Protein AF-A0A2A7HSC8-F1 (afdb_monomer)

Mean predicted aligned error: 12.75 Å

Organism: Bacillus cereus (NCBI:txid1396)

Foldseek 3Di:
DDDDDPVVVVVVVVVVVVVVVVVVVVVPDDDDDDDDDDDDDDDDPDDDPDPPPDPFPVVWFQFDPKAKDWPALAFDQDPVQKTKTKIKIKGWGDLQDFLQFWKKKKKWDFPLQQVFWPFKKKKKKWAWAQFDCVLQVVSVCLLVLLLVLLVVLLVVLVVVLPPPQCNVLSVVLNVLSVQLNVLSVQLNVLSRPLGMQIDMGTWDQDPRSTITMDTCSVVSLVSQLVSNLVSLVSNLVSLVVSLVSCVVCCVVCVVPCVVPVVCSSPVRSVVSSVQSVCSNVCHDDSNVSSSRGSTTTMIMMMIIIMGHDSVDQKDKMFMGMTGDDDDDPVNRVVPGHIDMHGHDDPPPPPPDPPPDD

Sequence (357 aa):
MKKKVNYKKKLNTNNSRKLVLTAKLLTATCVMIAPFAPNVSNHIPFAQSGVAYADGLTDITILQNAKLTTSNDHPVQKPDGSYDFDLTLSGRALAEVGALDDKKIVFTIPEELRGKITNPTVDISVELLPLQLADVPLLNTTLTGLQNTLSQLNGILKPIGNIPLVGGLVKGLLTAITNLTTNVNQTIEGLKHLGNYTDSLPGVISNDGSTITVDFDEGLGNYLKKTYAEILSPLVNGLDQFVKDLVNGLPLLGKILGPVLNPILDTALKPVLGLLQGVINGTGDLTNALLNARILGENKYTLHATTSDPNVPFSDFHAAAIKGNLINLDLITKGASKQTIHWKDDSDSDSDSDSDS

Structure (mmCIF, N/CA/C/O backbone):
data_AF-A0A2A7HSC8-F1
#
_entry.id   AF-A0A2A7HSC8-F1
#
loop_
_atom_site.group_PDB
_atom_site.id
_atom_site.type_symbol
_atom_site.label_atom_id
_atom_site.label_alt_id
_atom_site.label_comp_id
_atom_site.label_asym_id
_atom_site.label_entity_id
_atom_site.label_seq_id
_atom_site.pdbx_PDB_ins_code
_atom_site.Cartn_x
_atom_site.Cartn_y
_atom_site.Cartn_z
_atom_site.occupancy
_atom_site.B_iso_or_equiv
_atom_site.auth_seq_id
_atom_site.auth_comp_id
_atom_site.auth_asym_id
_atom_site.auth_atom_id
_atom_site.pdbx_PDB_model_num
ATOM 1 N N . MET A 1 1 ? -19.045 -78.322 -11.634 1.00 40.69 1 MET A N 1
ATOM 2 C CA . MET A 1 1 ? -18.907 -76.919 -12.098 1.00 40.69 1 MET A CA 1
ATOM 3 C C . MET A 1 1 ? -18.487 -76.027 -10.931 1.00 40.69 1 MET A C 1
ATOM 5 O O . MET A 1 1 ? -19.191 -75.980 -9.932 1.00 40.69 1 MET A O 1
ATOM 9 N N . LYS A 1 2 ? -17.312 -75.384 -11.010 1.00 41.28 2 LYS A N 1
ATOM 10 C CA . LYS A 1 2 ? -16.729 -74.562 -9.930 1.00 41.28 2 LYS A CA 1
ATOM 11 C C . LYS A 1 2 ? -17.348 -73.152 -9.922 1.00 41.28 2 LYS A C 1
ATOM 13 O O . LYS A 1 2 ? -17.302 -72.459 -10.936 1.00 41.28 2 LYS A O 1
ATOM 18 N N . LYS A 1 3 ? -17.909 -72.731 -8.777 1.00 43.31 3 LYS A N 1
ATOM 19 C CA . LYS A 1 3 ? -18.427 -71.369 -8.527 1.00 43.31 3 LYS A CA 1
ATOM 20 C C . LYS A 1 3 ? -17.291 -70.346 -8.673 1.00 43.31 3 LYS A C 1
ATOM 22 O O . LYS A 1 3 ? -16.325 -70.387 -7.915 1.00 43.31 3 LYS A O 1
ATOM 27 N N . LYS A 1 4 ? -17.414 -69.423 -9.634 1.00 44.03 4 LYS A N 1
ATOM 28 C CA . LYS A 1 4 ? -16.494 -68.287 -9.804 1.00 44.03 4 LYS A CA 1
ATOM 29 C C . LYS A 1 4 ? -16.646 -67.331 -8.618 1.00 44.03 4 LYS A C 1
ATOM 31 O O . LYS A 1 4 ? -17.673 -66.675 -8.464 1.00 44.03 4 LYS A O 1
ATOM 36 N N . VAL A 1 5 ? -15.620 -67.270 -7.773 1.00 56.72 5 VAL A N 1
ATOM 37 C CA . VAL A 1 5 ? -15.512 -66.288 -6.689 1.00 56.72 5 VAL A CA 1
ATOM 38 C C . VAL A 1 5 ? -15.365 -64.904 -7.319 1.00 56.72 5 VAL A C 1
ATOM 40 O O . VAL A 1 5 ? -14.450 -64.661 -8.100 1.00 56.72 5 VAL A O 1
ATOM 43 N N . ASN A 1 6 ? -16.284 -63.993 -7.003 1.00 54.22 6 ASN A N 1
ATOM 44 C CA . ASN A 1 6 ? -16.239 -62.624 -7.504 1.00 54.22 6 ASN A CA 1
ATOM 45 C C . ASN A 1 6 ? -15.254 -61.804 -6.651 1.00 54.22 6 ASN A C 1
ATOM 47 O O . ASN A 1 6 ? -15.611 -61.249 -5.609 1.00 54.22 6 ASN A O 1
ATOM 51 N N . TYR A 1 7 ? -13.989 -61.780 -7.079 1.00 52.03 7 TYR A N 1
ATOM 52 C CA . TYR A 1 7 ? -12.871 -61.154 -6.365 1.00 52.03 7 TYR A CA 1
ATOM 53 C C . TYR A 1 7 ? -13.097 -59.665 -6.062 1.00 52.03 7 TYR A C 1
ATOM 55 O O . TYR A 1 7 ? -12.678 -59.199 -5.005 1.00 52.03 7 TYR A O 1
ATOM 63 N N . LYS A 1 8 ? -13.847 -58.939 -6.904 1.00 50.72 8 LYS A N 1
ATOM 64 C CA . LYS A 1 8 ? -14.172 -57.519 -6.678 1.00 50.72 8 LYS A CA 1
ATOM 65 C C . LYS A 1 8 ? -15.043 -57.302 -5.439 1.00 50.72 8 LYS A C 1
ATOM 67 O O . LYS A 1 8 ? -14.803 -56.371 -4.675 1.00 50.72 8 LYS A O 1
ATOM 72 N N . LYS A 1 9 ? -16.009 -58.194 -5.185 1.00 53.88 9 LYS A N 1
ATOM 73 C CA . LYS A 1 9 ? -16.891 -58.085 -4.011 1.00 53.88 9 LYS A CA 1
ATOM 74 C C . LYS A 1 9 ? -16.124 -58.372 -2.715 1.00 53.88 9 LYS A C 1
ATOM 76 O O . LYS A 1 9 ? -16.335 -57.690 -1.723 1.00 53.88 9 LYS A O 1
ATOM 81 N N . LYS A 1 10 ? -15.174 -59.316 -2.750 1.00 51.94 10 LYS A N 1
ATOM 82 C CA . LYS A 1 10 ? -14.330 -59.682 -1.598 1.00 51.94 10 LYS A CA 1
ATOM 83 C C . LYS A 1 10 ? -13.293 -58.602 -1.252 1.00 51.94 10 LYS A C 1
ATOM 85 O O . LYS A 1 10 ? -12.975 -58.429 -0.080 1.00 51.94 10 LYS A O 1
ATOM 90 N N . LEU A 1 11 ? -12.807 -57.857 -2.248 1.00 51.31 11 LEU A N 1
ATOM 91 C CA . LEU A 1 11 ? -11.845 -56.765 -2.059 1.00 51.31 11 LEU A CA 1
ATOM 92 C C . LEU A 1 11 ? -12.503 -55.527 -1.431 1.00 51.31 11 LEU A C 1
ATOM 94 O O . LEU A 1 11 ? -11.947 -54.942 -0.504 1.00 51.31 11 LEU A O 1
ATOM 98 N N . ASN A 1 12 ? -13.731 -55.200 -1.851 1.00 53.81 12 ASN A N 1
ATOM 99 C CA . ASN A 1 12 ? -14.453 -54.049 -1.308 1.00 53.81 12 ASN A CA 1
ATOM 100 C C . ASN A 1 12 ? -14.831 -54.255 0.168 1.00 53.81 12 ASN A C 1
ATOM 102 O O . ASN A 1 12 ? -14.616 -53.372 0.989 1.00 53.81 12 ASN A O 1
ATOM 106 N N . THR A 1 13 ? -15.281 -55.457 0.549 1.00 53.03 13 THR A N 1
ATOM 107 C CA . THR A 1 13 ? -15.617 -55.762 1.953 1.00 53.03 13 THR A CA 1
ATOM 108 C C . THR A 1 13 ? -14.392 -55.762 2.877 1.00 53.03 13 THR A C 1
ATOM 110 O O . THR A 1 13 ? -14.521 -55.455 4.061 1.00 53.03 13 THR A O 1
ATOM 113 N N . ASN A 1 14 ? -13.197 -56.076 2.361 1.00 49.44 14 ASN A N 1
ATOM 114 C CA . ASN A 1 14 ? -11.965 -56.046 3.154 1.00 49.44 14 ASN A CA 1
ATOM 115 C C . ASN A 1 14 ? -11.451 -54.610 3.360 1.00 49.44 14 ASN A C 1
ATOM 117 O O . ASN A 1 14 ? -10.979 -54.282 4.448 1.00 49.44 14 ASN A O 1
ATOM 121 N N . ASN A 1 15 ? -11.614 -53.735 2.362 1.00 46.62 15 ASN A N 1
ATOM 122 C CA . ASN A 1 15 ? -11.268 -52.317 2.481 1.00 46.62 15 ASN A CA 1
ATOM 123 C C . ASN A 1 15 ? -12.220 -51.572 3.428 1.00 46.62 15 ASN A C 1
ATOM 125 O O . ASN A 1 15 ? -11.753 -50.806 4.266 1.00 46.62 15 ASN A O 1
ATOM 129 N N . SER A 1 16 ? -13.525 -51.869 3.398 1.00 50.47 16 SER A N 1
ATOM 130 C CA . SER A 1 16 ? -14.484 -51.285 4.349 1.00 50.47 16 SER A CA 1
ATOM 131 C C . SER A 1 16 ? -14.208 -51.710 5.797 1.00 50.47 16 SER A C 1
ATOM 133 O O . SER A 1 16 ? -14.339 -50.903 6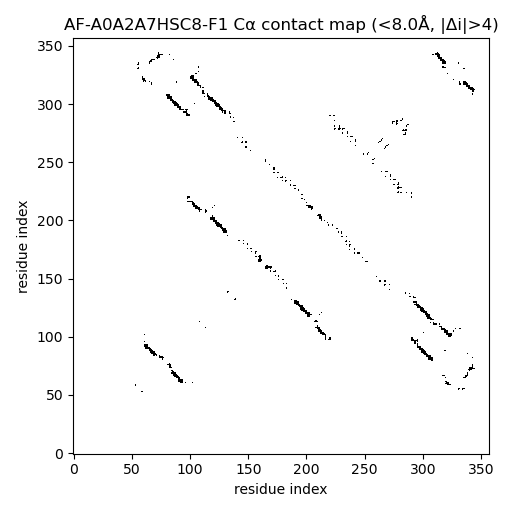.711 1.00 50.47 16 SER A O 1
ATOM 135 N N . ARG A 1 17 ? -13.777 -52.962 6.028 1.00 46.88 17 ARG A N 1
ATOM 136 C CA . ARG A 1 17 ? -13.403 -53.438 7.373 1.00 46.88 17 ARG A CA 1
ATOM 137 C C . ARG A 1 17 ? -12.110 -52.804 7.888 1.00 46.88 17 ARG A C 1
ATOM 139 O O . ARG A 1 17 ? -12.043 -52.492 9.072 1.00 46.88 17 ARG A O 1
ATOM 146 N N . LYS A 1 18 ? -11.117 -52.570 7.020 1.00 42.69 18 LYS A N 1
ATOM 147 C CA . LYS A 1 18 ? -9.901 -51.824 7.386 1.00 42.69 18 LYS A CA 1
ATOM 148 C C . LYS A 1 18 ? -10.220 -50.374 7.750 1.00 42.69 18 LYS A C 1
ATOM 150 O O . LYS A 1 18 ? -9.745 -49.912 8.773 1.00 42.69 18 LYS A O 1
ATOM 155 N N . LEU A 1 19 ? -11.094 -49.713 6.991 1.00 41.53 19 LEU A N 1
ATOM 156 C CA . LEU A 1 19 ? -11.470 -48.314 7.220 1.00 41.53 19 LEU A CA 1
ATOM 157 C C . LEU A 1 19 ? -12.216 -48.114 8.554 1.00 41.53 19 LEU A C 1
ATOM 159 O O . LEU A 1 19 ? -11.952 -47.155 9.272 1.00 41.53 19 LEU A O 1
ATOM 163 N N . VAL A 1 20 ? -13.062 -49.072 8.952 1.00 43.12 20 VAL A N 1
ATOM 164 C CA . VAL A 1 20 ? -13.723 -49.061 10.273 1.00 43.12 20 VAL A CA 1
ATOM 165 C C . VAL A 1 20 ? -12.747 -49.375 11.418 1.00 43.12 20 VAL A C 1
ATOM 167 O O . VAL A 1 20 ? -12.900 -48.835 12.512 1.00 43.12 20 VAL A O 1
ATOM 170 N N . LEU A 1 21 ? -11.725 -50.208 11.191 1.00 36.09 21 LEU A N 1
ATOM 171 C CA . LEU A 1 21 ? -10.670 -50.472 12.181 1.00 36.09 21 LEU A CA 1
ATOM 172 C C . LEU A 1 21 ? -9.730 -49.269 12.364 1.00 36.09 21 LEU A C 1
ATOM 174 O O . LEU A 1 21 ? -9.344 -48.988 13.494 1.00 36.09 21 LEU A O 1
ATOM 178 N N . THR A 1 22 ? 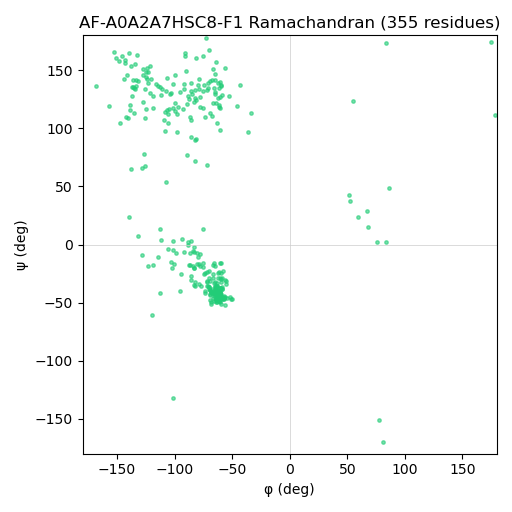-9.424 -48.517 11.301 1.00 35.69 22 THR A N 1
ATOM 179 C CA . THR A 1 22 ? -8.631 -47.277 11.386 1.00 35.69 22 THR A CA 1
ATOM 180 C C . THR A 1 22 ? -9.412 -46.148 12.066 1.00 35.69 22 THR A C 1
ATOM 182 O O . THR A 1 22 ? -8.853 -45.441 12.896 1.00 35.69 22 THR A O 1
ATOM 185 N N . ALA A 1 23 ? -10.721 -46.033 11.807 1.00 34.56 23 ALA A N 1
ATOM 186 C CA . ALA A 1 23 ? -11.578 -45.054 12.480 1.00 34.56 23 ALA A CA 1
ATOM 187 C C . ALA A 1 23 ? -11.724 -45.322 13.991 1.00 34.56 23 ALA A C 1
ATOM 189 O O . ALA A 1 23 ? -11.792 -44.382 14.774 1.00 34.56 23 ALA A O 1
ATOM 190 N N . LYS A 1 24 ? -11.716 -46.592 14.424 1.00 31.98 24 LYS A N 1
ATOM 191 C CA . LYS A 1 24 ? -11.772 -46.944 15.854 1.00 31.98 24 LYS A CA 1
ATOM 192 C C . LYS A 1 24 ? -10.438 -46.776 16.594 1.00 31.98 24 LYS A C 1
ATOM 194 O O . LYS A 1 24 ? -10.456 -46.680 17.818 1.00 31.98 24 LYS A O 1
ATOM 199 N N . LEU A 1 25 ? -9.308 -46.710 15.883 1.00 31.08 25 LEU A N 1
ATOM 200 C CA . LEU A 1 25 ? -7.981 -46.501 16.480 1.00 31.08 25 LEU A CA 1
ATOM 201 C C . LEU A 1 25 ? -7.661 -45.012 16.732 1.00 31.08 25 LEU A C 1
ATOM 203 O O . LEU A 1 25 ? -6.795 -44.712 17.543 1.00 31.08 25 LEU A O 1
ATOM 207 N N . LEU A 1 26 ? -8.375 -44.079 16.090 1.00 33.75 26 LEU A N 1
ATOM 208 C CA . LEU A 1 26 ? -8.171 -42.629 16.258 1.00 33.75 26 LEU A CA 1
ATOM 209 C C . LEU A 1 26 ? -8.834 -42.038 17.516 1.00 33.75 26 LEU A C 1
ATOM 211 O O . LEU A 1 26 ? -8.578 -40.892 17.860 1.00 33.75 26 LEU A O 1
ATOM 215 N N . THR A 1 27 ? -9.639 -42.817 18.241 1.00 37.50 27 THR A N 1
ATOM 216 C CA . THR A 1 27 ? -10.323 -42.377 19.473 1.00 37.50 27 THR A CA 1
ATOM 217 C C . THR A 1 27 ? -9.571 -42.683 20.777 1.00 37.50 27 THR A C 1
ATOM 219 O O . THR A 1 27 ? -10.130 -42.450 21.843 1.00 37.50 27 THR A O 1
ATOM 222 N N . ALA A 1 28 ? -8.341 -43.218 20.747 1.00 34.53 28 ALA A N 1
ATOM 223 C CA . ALA A 1 28 ? -7.707 -43.755 21.964 1.00 34.53 28 ALA A CA 1
ATOM 224 C C . ALA A 1 28 ? -6.204 -43.467 22.161 1.00 34.53 28 ALA A C 1
ATOM 226 O O . ALA A 1 28 ? -5.556 -44.175 22.928 1.00 34.53 28 ALA A O 1
ATOM 227 N N . THR A 1 29 ? -5.639 -42.421 21.555 1.00 30.59 29 THR A N 1
ATOM 228 C CA . THR A 1 29 ? -4.244 -42.024 21.838 1.00 30.59 29 THR A CA 1
ATOM 229 C C . THR A 1 29 ? -4.098 -40.509 21.972 1.00 30.59 29 THR A C 1
ATOM 231 O O . THR A 1 29 ? -3.406 -39.850 21.206 1.00 30.59 29 THR A O 1
ATOM 234 N N . CYS A 1 30 ? -4.726 -39.948 23.005 1.00 33.16 30 CYS A N 1
ATOM 235 C CA . CYS A 1 30 ? -4.104 -38.839 23.724 1.00 33.16 30 CYS A CA 1
ATOM 236 C C . CYS A 1 30 ? -3.008 -39.454 24.597 1.00 33.16 30 CYS A C 1
ATOM 238 O O . CYS A 1 30 ? -3.357 -40.279 25.429 1.00 33.16 30 CYS A O 1
ATOM 240 N N . VAL A 1 31 ? -1.735 -39.108 24.388 1.00 28.84 31 VAL A N 1
ATOM 241 C CA . VAL A 1 31 ? -0.673 -38.952 25.410 1.00 28.84 31 VAL A CA 1
ATOM 242 C C . VAL A 1 31 ? 0.629 -38.592 24.676 1.00 28.84 31 VAL A C 1
ATOM 244 O O . VAL A 1 31 ? 1.199 -39.418 23.975 1.00 28.84 31 VAL A O 1
ATOM 247 N N . MET A 1 32 ? 1.055 -37.344 24.905 1.00 34.28 32 MET A N 1
ATOM 248 C CA . MET A 1 32 ? 2.418 -36.784 24.916 1.00 34.28 32 MET A CA 1
ATOM 249 C C . MET A 1 32 ? 3.335 -36.964 23.696 1.00 34.28 32 MET A C 1
ATOM 251 O O . MET A 1 32 ? 3.708 -38.078 23.366 1.00 34.28 32 MET A O 1
ATOM 255 N N . ILE A 1 33 ? 3.812 -35.835 23.145 1.00 28.86 33 ILE A N 1
ATOM 256 C CA . ILE A 1 33 ? 5.236 -35.501 22.910 1.00 28.86 33 ILE A CA 1
ATOM 257 C C . ILE A 1 33 ? 5.338 -34.000 22.546 1.00 28.86 33 ILE A C 1
ATOM 259 O O . ILE A 1 33 ? 4.519 -33.468 21.804 1.00 28.86 33 ILE A O 1
ATOM 263 N N . ALA A 1 34 ? 6.333 -33.336 23.136 1.00 26.66 34 ALA A N 1
ATOM 264 C CA . ALA A 1 34 ? 6.712 -31.925 23.001 1.00 26.66 34 ALA A CA 1
ATOM 265 C C . ALA A 1 34 ? 7.387 -31.605 21.627 1.00 26.66 34 ALA A C 1
ATOM 267 O O . ALA A 1 34 ? 7.570 -32.516 20.818 1.00 26.66 34 ALA A O 1
ATOM 268 N N . PRO A 1 35 ? 7.748 -30.337 21.322 1.00 35.41 35 PRO A N 1
ATOM 269 C CA . PRO A 1 35 ? 7.791 -29.809 19.960 1.00 35.41 35 PRO A CA 1
ATOM 270 C C . PRO A 1 35 ? 9.130 -30.040 19.252 1.00 35.41 35 PRO A C 1
ATOM 272 O O . PRO A 1 35 ? 10.163 -29.561 19.703 1.00 35.41 35 PRO A O 1
ATOM 275 N N . PHE A 1 36 ? 9.086 -30.668 18.078 1.00 28.12 36 PHE A N 1
ATOM 276 C CA . PHE A 1 36 ? 10.065 -30.462 17.009 1.00 28.12 36 PHE A CA 1
ATOM 277 C C . PHE A 1 36 ? 9.350 -30.638 15.666 1.00 28.12 36 PHE A C 1
ATOM 279 O O . PHE A 1 36 ? 9.054 -31.761 15.265 1.00 28.12 36 PHE A O 1
ATOM 286 N N . ALA A 1 37 ? 9.064 -29.540 14.968 1.00 27.16 37 ALA A N 1
ATOM 287 C CA . ALA A 1 37 ? 8.593 -29.582 13.588 1.00 27.16 37 ALA A CA 1
ATOM 288 C C . ALA A 1 37 ? 9.704 -29.066 12.660 1.00 27.16 37 ALA A C 1
ATOM 290 O O . ALA A 1 37 ? 9.964 -27.862 12.637 1.00 27.16 37 ALA A O 1
ATOM 291 N N . PRO A 1 38 ? 10.379 -29.938 11.889 1.00 25.53 38 PRO A N 1
ATOM 292 C CA . PRO A 1 38 ? 11.044 -29.519 10.673 1.00 25.53 38 PRO A CA 1
ATOM 293 C C . PRO A 1 38 ? 10.010 -29.386 9.549 1.00 25.53 38 PRO A C 1
ATOM 295 O O . PRO A 1 38 ? 9.125 -30.223 9.366 1.00 25.53 38 PRO A O 1
ATOM 298 N N . ASN A 1 39 ? 10.159 -28.307 8.792 1.00 34.12 39 ASN A N 1
ATOM 299 C CA . ASN A 1 39 ? 9.393 -27.970 7.602 1.00 34.12 39 ASN A CA 1
ATOM 300 C C . ASN A 1 39 ? 9.584 -29.041 6.510 1.00 34.12 39 ASN A C 1
ATOM 302 O O . ASN A 1 39 ? 10.702 -29.234 6.034 1.00 34.12 39 ASN A O 1
ATOM 306 N N . VAL A 1 40 ? 8.506 -29.696 6.071 1.00 29.11 40 VAL A N 1
ATOM 307 C CA . VAL A 1 40 ? 8.468 -30.443 4.803 1.00 29.11 40 VAL A CA 1
ATOM 308 C C . VAL A 1 40 ? 7.126 -30.228 4.113 1.00 29.11 40 VAL A C 1
ATOM 310 O O . VAL A 1 40 ? 6.085 -30.732 4.527 1.00 29.11 40 VAL A O 1
ATOM 313 N N . SER A 1 41 ? 7.197 -29.463 3.026 1.00 36.34 41 SER A N 1
ATOM 314 C CA . SER A 1 41 ? 6.162 -29.309 2.011 1.00 36.34 41 SER A CA 1
ATOM 315 C C . SER A 1 41 ? 5.833 -30.664 1.380 1.00 36.34 41 SER A C 1
ATOM 317 O O . SER A 1 41 ? 6.737 -31.359 0.920 1.00 36.34 41 SER A O 1
ATOM 319 N N . ASN A 1 42 ? 4.550 -31.028 1.333 1.00 28.42 42 ASN A N 1
ATOM 320 C CA . ASN A 1 42 ? 4.021 -31.904 0.292 1.00 28.42 42 ASN A CA 1
ATOM 321 C C . ASN A 1 42 ? 2.508 -31.709 0.138 1.00 28.42 42 ASN A C 1
ATOM 323 O O . ASN A 1 42 ? 1.727 -31.927 1.061 1.00 28.42 42 ASN A O 1
ATOM 327 N N . HIS A 1 43 ? 2.113 -31.293 -1.065 1.00 31.77 43 HIS A N 1
ATOM 328 C CA . HIS A 1 43 ? 0.729 -31.187 -1.508 1.00 31.77 43 HIS A CA 1
ATOM 329 C C . HIS A 1 43 ? 0.042 -32.561 -1.491 1.00 31.77 43 HIS A C 1
ATOM 331 O O . HIS A 1 43 ? 0.410 -33.453 -2.255 1.00 31.77 43 HIS A O 1
ATOM 337 N N . ILE A 1 44 ? -1.005 -32.699 -0.676 1.00 29.38 44 ILE A N 1
ATOM 338 C CA . ILE A 1 44 ? -2.014 -33.753 -0.811 1.00 29.38 44 ILE A CA 1
ATOM 339 C C . ILE A 1 44 ? -3.298 -33.072 -1.311 1.00 29.38 44 ILE A C 1
ATOM 341 O O . ILE A 1 44 ? -3.868 -32.256 -0.586 1.00 29.38 44 ILE A O 1
ATOM 345 N N . PRO A 1 45 ? -3.768 -33.356 -2.539 1.00 29.75 45 PRO A N 1
ATOM 346 C CA . PRO A 1 45 ? -5.072 -32.893 -2.991 1.00 29.75 45 PRO A CA 1
ATOM 347 C C . PRO A 1 45 ? -6.140 -33.691 -2.231 1.00 29.75 45 PRO A C 1
ATOM 349 O O . PRO A 1 45 ? -5.982 -34.895 -2.055 1.00 29.75 45 PRO A O 1
ATOM 352 N N . PHE A 1 46 ? -7.211 -33.025 -1.795 1.00 27.84 46 PHE A N 1
ATOM 353 C CA . PHE A 1 46 ? -8.248 -33.504 -0.858 1.00 27.84 46 PHE A CA 1
ATOM 354 C C . PHE A 1 46 ? -7.940 -33.320 0.639 1.00 27.84 46 PHE A C 1
ATOM 356 O O . PHE A 1 46 ? -8.166 -34.218 1.447 1.00 27.84 46 PHE A O 1
ATOM 363 N N . ALA A 1 47 ? -7.524 -32.114 1.029 1.00 27.84 47 ALA A N 1
ATOM 364 C CA . ALA A 1 47 ? -7.868 -31.576 2.341 1.00 27.84 47 ALA A CA 1
ATOM 365 C C . ALA A 1 47 ? -9.088 -30.656 2.170 1.00 27.84 47 ALA A C 1
ATOM 367 O O . ALA A 1 47 ? -9.039 -29.685 1.416 1.00 27.84 47 ALA A O 1
ATOM 368 N N . GLN A 1 48 ? -10.199 -31.001 2.827 1.00 28.09 48 GLN A N 1
ATOM 369 C CA . GLN A 1 48 ? -11.281 -30.064 3.136 1.00 28.09 48 GLN A CA 1
ATOM 370 C C . GLN A 1 48 ? -10.675 -28.753 3.634 1.00 28.09 48 GLN A C 1
ATOM 372 O O . GLN A 1 48 ? -9.738 -28.808 4.427 1.00 28.09 48 GLN A O 1
ATOM 377 N N . SER A 1 49 ? -11.221 -27.623 3.175 1.00 31.84 49 SER A N 1
ATOM 378 C CA . SER A 1 49 ? -10.929 -26.266 3.637 1.00 31.84 49 SER A CA 1
ATOM 379 C C . SER A 1 49 ? -10.678 -26.258 5.143 1.00 31.84 49 SER A C 1
ATOM 381 O O . SER A 1 49 ? -11.610 -26.324 5.946 1.00 31.84 49 SER A O 1
ATOM 383 N N . GLY A 1 50 ? -9.397 -26.294 5.503 1.00 28.48 50 GLY A N 1
ATOM 384 C CA . GLY A 1 50 ? -8.952 -26.391 6.875 1.00 28.48 50 GLY A CA 1
ATOM 385 C C . GLY A 1 50 ? -9.180 -25.043 7.515 1.00 28.48 50 GLY A C 1
ATOM 386 O O . GLY A 1 50 ? -8.499 -24.078 7.181 1.00 28.48 50 GLY A O 1
ATOM 387 N N . VAL A 1 51 ? -10.151 -24.980 8.419 1.00 35.03 51 VAL A N 1
ATOM 388 C CA . VAL A 1 51 ? -10.189 -23.943 9.442 1.00 35.03 51 VAL A CA 1
ATOM 389 C C . VAL A 1 51 ? -8.896 -24.130 10.232 1.00 35.03 51 VAL A C 1
ATOM 391 O O . VAL A 1 51 ? -8.786 -25.055 11.034 1.00 35.03 51 VAL A O 1
ATOM 394 N N . ALA A 1 52 ? -7.872 -23.338 9.918 1.00 38.06 52 ALA A N 1
ATOM 395 C CA . ALA A 1 52 ? -6.725 -23.207 10.794 1.00 38.06 52 ALA A CA 1
ATOM 396 C C . ALA A 1 52 ? -7.273 -22.596 12.086 1.00 38.06 52 ALA A C 1
ATOM 398 O O . ALA A 1 52 ? -7.667 -21.431 12.111 1.00 38.06 52 ALA A O 1
ATOM 399 N N . TYR A 1 53 ? -7.415 -23.417 13.123 1.00 48.09 53 TYR A N 1
ATOM 400 C CA . TYR A 1 53 ? -7.668 -22.902 14.457 1.00 48.09 53 TYR A CA 1
ATOM 401 C C . TYR A 1 53 ? -6.379 -22.205 14.881 1.00 48.09 53 TYR A C 1
ATOM 403 O O . TYR A 1 53 ? -5.335 -22.843 14.980 1.00 48.09 53 TYR A O 1
ATOM 411 N N . ALA A 1 54 ? -6.438 -20.884 15.023 1.00 57.75 54 ALA A N 1
ATOM 412 C CA . ALA A 1 54 ? -5.386 -20.140 15.692 1.00 57.75 54 ALA A CA 1
ATOM 413 C C . ALA A 1 54 ? -5.348 -20.602 17.152 1.00 57.75 54 ALA A C 1
ATOM 415 O O . ALA A 1 54 ? -6.370 -20.519 17.841 1.00 57.75 54 ALA A O 1
ATOM 416 N N . ASP A 1 55 ? -4.201 -21.106 17.600 1.00 58.31 55 ASP A N 1
ATOM 417 C CA . ASP A 1 55 ? -4.019 -21.580 18.974 1.00 58.31 55 ASP A CA 1
ATOM 418 C C . ASP A 1 55 ? -3.691 -20.403 19.915 1.00 58.31 55 ASP A C 1
ATOM 420 O O . ASP A 1 55 ? -3.931 -20.483 21.122 1.00 58.31 55 ASP A O 1
ATOM 424 N N . GLY A 1 56 ? -3.215 -19.275 19.370 1.00 57.38 56 GLY A N 1
ATOM 425 C CA . GLY A 1 56 ? -2.974 -18.034 20.106 1.00 57.38 56 GLY A CA 1
ATOM 426 C C . GLY A 1 56 ? -3.231 -16.760 19.294 1.00 57.38 56 GLY A C 1
ATOM 427 O O . GLY A 1 56 ? -3.246 -16.761 18.066 1.00 57.38 56 GLY A O 1
ATOM 428 N N . LEU A 1 57 ? -3.395 -15.623 19.988 1.00 71.38 57 LEU A N 1
ATOM 429 C CA . LEU A 1 57 ? -3.549 -14.308 19.341 1.00 71.38 57 LEU A CA 1
ATOM 430 C C . LEU A 1 57 ? -2.326 -13.938 18.485 1.00 71.38 57 LEU A C 1
ATOM 432 O O . LEU A 1 57 ? -2.458 -13.239 17.486 1.00 71.38 57 LEU A O 1
ATOM 436 N N . THR A 1 58 ? -1.143 -14.436 18.845 1.00 71.56 58 THR A N 1
ATOM 437 C CA . THR A 1 58 ? 0.097 -14.267 18.075 1.00 71.56 58 THR A CA 1
ATOM 438 C C . THR A 1 58 ? 0.017 -14.844 16.666 1.00 71.56 58 THR A C 1
ATOM 440 O O . THR A 1 58 ? 0.733 -14.370 15.793 1.00 71.56 58 THR A O 1
ATOM 443 N N . ASP A 1 59 ? -0.859 -15.826 16.439 1.00 67.69 59 ASP A N 1
ATOM 444 C CA . ASP A 1 59 ? -1.018 -16.479 15.137 1.00 67.69 59 ASP A CA 1
ATOM 445 C C . ASP A 1 59 ? -1.878 -15.647 14.177 1.00 67.69 59 ASP A C 1
ATOM 447 O O . ASP A 1 59 ? -1.877 -15.889 12.970 1.00 67.69 59 ASP A O 1
ATOM 451 N N . ILE A 1 60 ? -2.629 -14.678 14.712 1.00 75.38 60 ILE A N 1
ATOM 452 C CA . ILE A 1 60 ? -3.565 -13.850 13.944 1.00 75.38 60 ILE A CA 1
ATOM 453 C C . ILE A 1 60 ? -3.286 -12.354 14.050 1.00 75.38 60 ILE A C 1
ATOM 455 O O . ILE A 1 60 ? -3.773 -11.618 13.204 1.00 75.38 60 ILE A O 1
ATOM 459 N N . THR A 1 61 ? -2.531 -11.873 15.040 1.00 83.50 61 THR A N 1
ATOM 460 C CA . THR A 1 61 ? -2.188 -10.448 15.153 1.00 83.50 61 THR A CA 1
ATOM 461 C C . THR A 1 61 ? -1.262 -10.013 14.023 1.00 83.50 61 THR A C 1
ATOM 463 O O . THR A 1 61 ? -0.347 -10.741 13.649 1.00 83.50 61 THR A O 1
ATOM 466 N N . ILE A 1 62 ? -1.463 -8.801 13.508 1.00 85.25 62 ILE A N 1
ATOM 467 C CA . ILE A 1 62 ? -0.571 -8.184 12.515 1.00 85.25 62 ILE A CA 1
ATOM 468 C C . ILE A 1 62 ? 0.379 -7.149 13.122 1.00 85.25 62 ILE A C 1
ATOM 470 O O . ILE A 1 62 ? 1.241 -6.632 12.415 1.00 85.25 62 ILE A O 1
ATOM 474 N N . LEU A 1 63 ? 0.235 -6.845 14.417 1.00 89.88 63 LEU A N 1
ATOM 475 C CA . LEU A 1 63 ? 1.059 -5.864 15.122 1.00 89.88 63 LEU A CA 1
ATOM 476 C C . LEU A 1 63 ? 1.954 -6.527 16.170 1.00 89.88 63 LEU A C 1
ATOM 478 O O . LEU A 1 63 ? 1.505 -7.345 16.975 1.00 89.88 63 LEU A O 1
ATOM 482 N N . GLN A 1 64 ? 3.211 -6.098 16.200 1.00 88.44 64 GLN A N 1
ATOM 483 C CA . GLN A 1 64 ? 4.141 -6.282 17.307 1.00 88.44 64 GLN A CA 1
ATOM 484 C C . GLN A 1 64 ? 4.046 -5.111 18.281 1.00 88.44 64 GLN A C 1
ATOM 486 O O . GLN A 1 64 ? 3.815 -3.969 17.878 1.00 88.44 64 GLN A O 1
ATOM 491 N N . ASN A 1 65 ? 4.299 -5.397 19.563 1.00 88.25 65 ASN A N 1
ATOM 492 C CA . ASN A 1 65 ? 4.302 -4.403 20.643 1.00 88.25 65 ASN A CA 1
ATOM 493 C C . ASN A 1 65 ? 3.015 -3.565 20.676 1.00 88.25 65 ASN A C 1
ATOM 495 O O . ASN A 1 65 ? 3.054 -2.362 20.928 1.00 88.25 65 ASN A O 1
ATOM 499 N N . ALA A 1 66 ? 1.882 -4.211 20.385 1.00 92.31 66 ALA A N 1
ATOM 500 C CA . ALA A 1 66 ? 0.592 -3.552 20.361 1.00 92.31 66 ALA A CA 1
ATOM 501 C C . ALA A 1 66 ? 0.275 -2.944 21.734 1.00 92.31 66 ALA A C 1
ATOM 503 O O . ALA A 1 66 ? 0.451 -3.577 22.780 1.00 92.31 66 ALA A O 1
ATOM 504 N N . LYS A 1 67 ? -0.234 -1.717 21.739 1.00 95.06 67 LYS A N 1
ATOM 505 C CA . LYS A 1 67 ? -0.666 -1.002 22.937 1.00 95.06 67 LYS A CA 1
ATOM 506 C C . LYS A 1 67 ? -2.012 -0.352 22.667 1.00 95.06 67 LYS A C 1
ATOM 508 O O . LYS A 1 67 ? -2.186 0.265 21.621 1.00 95.06 67 LYS A O 1
ATOM 513 N N . LEU A 1 68 ? -2.930 -0.489 23.617 1.00 97.19 68 LEU A N 1
ATOM 514 C CA . LEU A 1 68 ? -4.202 0.219 23.629 1.00 97.19 68 LEU A CA 1
ATOM 515 C C . LEU A 1 68 ? -4.103 1.347 24.658 1.00 97.19 68 LEU A C 1
ATOM 517 O O . LEU A 1 68 ? -3.645 1.111 25.774 1.00 97.19 68 LEU A O 1
ATOM 521 N N . THR A 1 69 ? -4.469 2.561 24.267 1.00 97.12 69 THR A N 1
ATOM 522 C CA . THR A 1 69 ? -4.482 3.751 25.131 1.00 97.12 69 THR A CA 1
ATOM 523 C C . THR A 1 69 ? -5.721 4.587 24.858 1.00 97.12 69 THR A C 1
ATOM 525 O O . THR A 1 69 ? -6.329 4.445 23.806 1.00 97.12 69 THR A O 1
ATOM 528 N N . THR A 1 70 ? -6.052 5.509 25.750 1.00 97.12 70 THR A N 1
ATOM 529 C CA . THR A 1 70 ? -7.058 6.561 25.533 1.00 97.12 70 THR A CA 1
ATOM 530 C C . THR A 1 70 ? -6.413 7.926 25.762 1.00 97.12 70 THR A C 1
ATOM 532 O O . THR A 1 70 ? -5.437 8.024 26.515 1.00 97.12 70 THR A O 1
ATOM 535 N N . SER A 1 71 ? -6.915 8.970 25.101 1.00 94.50 71 SER A N 1
ATOM 536 C CA . SER A 1 71 ? -6.539 10.351 25.412 1.00 94.50 71 SER A CA 1
ATOM 537 C C . SER A 1 71 ? -7.179 10.854 26.710 1.00 94.50 71 SER A C 1
ATOM 539 O O . SER A 1 71 ? -6.610 11.725 27.369 1.00 94.50 71 SER A O 1
ATOM 541 N N . ASN A 1 72 ? -8.320 10.275 27.093 1.00 92.94 72 ASN A N 1
ATOM 542 C CA . ASN A 1 72 ? -9.020 10.560 28.335 1.00 92.94 72 ASN A CA 1
ATOM 543 C C . ASN A 1 72 ? -9.616 9.270 28.921 1.00 92.94 72 ASN A C 1
ATOM 545 O O . ASN A 1 72 ? -10.562 8.698 28.377 1.00 92.94 72 ASN A O 1
ATOM 549 N N . ASP A 1 73 ? -9.054 8.802 30.031 1.00 92.50 73 ASP A N 1
ATOM 550 C CA . ASP A 1 73 ? -9.563 7.650 30.776 1.00 92.50 73 ASP A CA 1
ATOM 551 C C . ASP A 1 73 ? -10.695 8.013 31.745 1.00 92.50 73 ASP A C 1
ATOM 553 O O . ASP A 1 73 ? -11.318 7.097 32.267 1.00 92.50 73 ASP A O 1
ATOM 557 N N . HIS A 1 74 ? -11.010 9.302 31.914 1.00 94.25 74 HIS A N 1
ATOM 558 C CA . HIS A 1 74 ? -12.119 9.829 32.718 1.00 94.25 74 HIS A CA 1
ATOM 559 C C . HIS A 1 74 ? -13.010 10.762 31.867 1.00 94.25 74 HIS A C 1
ATOM 561 O O . HIS A 1 74 ? -13.004 11.989 32.038 1.00 94.25 74 HIS A O 1
ATOM 567 N N . PRO A 1 75 ? -13.737 10.234 30.862 1.00 92.25 75 PRO A N 1
ATOM 568 C CA . PRO A 1 75 ? -14.620 11.040 30.027 1.00 92.25 75 PRO A CA 1
ATOM 569 C C . PRO A 1 75 ? -15.712 11.729 30.849 1.00 92.25 75 PRO A C 1
ATOM 571 O O . PRO A 1 75 ? -16.347 11.132 31.715 1.00 92.25 75 PRO A O 1
ATOM 574 N N . VAL A 1 76 ? -15.965 12.999 30.533 1.00 90.56 76 VAL A N 1
ATOM 575 C CA . VAL A 1 76 ? -16.993 13.805 31.202 1.00 90.56 76 VAL A CA 1
ATOM 576 C C . VAL A 1 76 ? -18.357 13.513 30.585 1.00 90.56 76 VAL A C 1
ATOM 578 O O . VAL A 1 76 ? -18.509 13.530 29.360 1.00 90.56 76 VAL A O 1
ATOM 581 N N . GLN A 1 77 ? -19.360 13.286 31.434 1.00 91.94 77 GLN A N 1
ATOM 582 C CA . GLN A 1 77 ? -20.734 13.087 30.986 1.00 91.94 77 GLN A CA 1
ATOM 583 C C . GLN A 1 77 ? -21.282 14.362 30.335 1.00 91.94 77 GLN A C 1
ATOM 585 O O . GLN A 1 77 ? -21.195 15.464 30.882 1.00 91.94 77 GLN A O 1
ATOM 590 N N . LYS A 1 78 ? -21.883 14.211 29.160 1.00 91.62 78 LYS A N 1
ATOM 591 C CA . LYS A 1 78 ? -22.588 15.279 28.459 1.00 91.62 78 LYS A CA 1
ATOM 592 C C . LYS A 1 78 ? -23.949 15.567 29.104 1.00 91.62 78 LYS A C 1
ATOM 594 O O . LYS A 1 78 ? -24.511 14.704 29.777 1.00 91.62 78 LYS A O 1
ATOM 599 N N . PRO A 1 79 ? -24.555 16.739 28.829 1.00 90.19 79 PRO A N 1
ATOM 600 C CA . PRO A 1 79 ? -25.883 17.089 29.344 1.00 90.19 79 PRO A CA 1
ATOM 601 C C . PRO A 1 79 ? -27.008 16.111 28.973 1.00 90.19 79 PRO A C 1
ATOM 603 O O . PRO A 1 79 ? -28.029 16.071 29.652 1.00 90.19 79 PRO A O 1
ATOM 606 N N . ASP A 1 80 ? -26.846 15.343 27.894 1.00 90.44 80 ASP A N 1
ATOM 607 C CA . ASP A 1 80 ? -27.795 14.311 27.457 1.00 90.44 80 ASP A CA 1
ATOM 608 C C . ASP A 1 80 ? -27.567 12.942 28.131 1.00 90.44 80 ASP A C 1
ATOM 610 O O . ASP A 1 80 ? -28.263 11.975 27.819 1.00 90.44 80 ASP A O 1
ATOM 614 N N . GLY A 1 81 ? -26.608 12.855 29.058 1.00 89.12 81 GLY A N 1
ATOM 615 C CA . GLY A 1 81 ? -26.252 11.641 29.786 1.00 89.12 81 GLY A CA 1
ATOM 616 C C . GLY A 1 81 ? -25.278 10.716 29.050 1.00 89.12 81 GLY A C 1
ATOM 617 O O . GLY A 1 81 ? -24.966 9.642 29.570 1.00 89.12 81 GLY A O 1
ATOM 618 N N . SER A 1 82 ? -24.802 11.095 27.859 1.00 93.75 82 SER A N 1
ATOM 619 C CA . SER A 1 82 ? -23.840 10.311 27.078 1.00 93.75 82 SER A CA 1
ATOM 620 C C . SER A 1 82 ? -22.381 10.676 27.375 1.00 93.75 82 SER A C 1
ATOM 622 O O . SER A 1 82 ? -22.085 11.717 27.953 1.00 93.75 82 SER A O 1
ATOM 624 N N . TYR A 1 83 ? -21.460 9.813 26.960 1.00 94.75 83 TYR A N 1
ATOM 625 C CA . TYR A 1 83 ? -20.016 9.983 27.081 1.00 94.75 83 TYR A CA 1
ATOM 626 C C . TYR A 1 83 ? -19.378 9.833 25.706 1.00 94.75 83 TYR A C 1
ATOM 628 O O . TYR A 1 83 ? -19.677 8.868 25.001 1.00 94.75 83 TYR A O 1
ATOM 636 N N . ASP A 1 84 ? -18.472 10.742 25.351 1.00 95.31 84 ASP A N 1
ATOM 637 C CA . ASP A 1 84 ? -17.543 10.517 24.242 1.00 95.31 84 ASP A CA 1
ATOM 638 C C . ASP A 1 84 ? -16.263 9.904 24.781 1.00 95.31 84 ASP A C 1
ATOM 640 O O . ASP A 1 84 ? -15.744 10.339 25.809 1.00 95.31 84 ASP A O 1
ATOM 644 N N . PHE A 1 85 ? -15.741 8.920 24.064 1.00 95.31 85 PHE A N 1
ATOM 645 C CA . PHE A 1 85 ? -14.472 8.304 24.400 1.00 95.31 85 PHE A CA 1
ATOM 646 C C . PHE A 1 85 ? -13.680 7.954 23.147 1.00 95.31 85 PHE A C 1
ATOM 648 O O . PHE A 1 85 ? -14.230 7.807 22.048 1.00 95.31 85 PHE A O 1
ATOM 655 N N . ASP A 1 86 ? -12.374 7.805 23.336 1.00 97.19 86 ASP A N 1
ATOM 656 C CA . ASP A 1 86 ? -11.462 7.355 22.304 1.00 97.19 86 ASP A CA 1
ATOM 657 C C . ASP A 1 86 ? -10.619 6.167 22.764 1.00 97.19 86 ASP A C 1
ATOM 659 O O . ASP A 1 86 ? -10.333 5.988 23.946 1.00 97.19 86 ASP A O 1
ATOM 663 N N . LEU A 1 87 ? -10.229 5.329 21.809 1.00 97.88 87 LEU A N 1
ATOM 664 C CA . LEU A 1 87 ? -9.313 4.220 22.038 1.00 97.88 87 LEU A CA 1
ATOM 665 C C . LEU A 1 87 ? -8.329 4.140 20.881 1.00 97.88 87 LEU A C 1
ATOM 667 O O . LEU A 1 87 ? -8.690 3.847 19.747 1.00 97.88 87 LEU A O 1
ATOM 671 N N . THR A 1 88 ? -7.061 4.362 21.180 1.00 98.06 88 THR A N 1
ATOM 672 C CA . THR A 1 88 ? -5.955 4.250 20.240 1.00 98.06 88 THR A CA 1
ATOM 673 C C . THR A 1 88 ? -5.272 2.896 20.384 1.00 98.06 88 THR A C 1
ATOM 675 O O . THR A 1 88 ? -4.587 2.655 21.377 1.00 98.06 88 THR A O 1
ATOM 678 N N . LEU A 1 89 ? -5.380 2.043 19.367 1.00 97.31 89 LEU A N 1
ATOM 679 C CA . LEU A 1 89 ? -4.512 0.884 19.184 1.00 97.31 89 LEU A CA 1
ATOM 680 C C . LEU A 1 89 ? -3.285 1.295 18.361 1.00 97.31 89 LEU A C 1
ATOM 682 O O . LEU A 1 89 ? -3.420 1.723 17.218 1.00 97.31 89 LEU A O 1
ATOM 686 N N . SER A 1 90 ? -2.086 1.137 18.915 1.00 96.31 90 SER A N 1
ATOM 687 C CA . SER A 1 90 ? -0.821 1.415 18.226 1.00 96.31 90 SER A CA 1
ATOM 688 C C . SER A 1 90 ? 0.116 0.216 18.241 1.00 96.31 90 SER A C 1
ATOM 690 O O . SER A 1 90 ? 0.137 -0.518 19.227 1.00 96.31 90 SER A O 1
ATOM 692 N N . GLY A 1 91 ? 0.930 0.050 17.205 1.00 93.56 91 GLY A N 1
ATOM 693 C CA . GLY A 1 91 ? 1.995 -0.951 17.171 1.00 93.56 91 GLY A CA 1
ATOM 694 C C . GLY A 1 91 ? 2.687 -1.012 15.815 1.00 93.56 91 GLY A C 1
ATOM 695 O O . GLY A 1 91 ? 2.244 -0.396 14.846 1.00 93.56 91 GLY A O 1
ATOM 696 N N . ARG A 1 92 ? 3.750 -1.807 15.723 1.00 90.38 92 ARG A N 1
ATOM 697 C CA . ARG A 1 92 ? 4.505 -1.981 14.478 1.00 90.38 92 ARG A CA 1
ATOM 698 C C . ARG A 1 92 ? 3.971 -3.159 13.682 1.00 90.38 92 ARG A C 1
ATOM 700 O O . ARG A 1 92 ? 3.798 -4.232 14.253 1.00 90.38 92 ARG A O 1
ATOM 707 N N . ALA A 1 93 ? 3.770 -3.002 12.377 1.00 86.31 93 ALA A N 1
ATOM 708 C CA . ALA A 1 93 ? 3.380 -4.127 11.534 1.00 86.31 93 ALA A CA 1
ATOM 709 C C . ALA A 1 93 ? 4.441 -5.241 11.550 1.00 86.31 93 ALA A C 1
ATOM 711 O O . ALA A 1 93 ? 5.649 -4.991 11.527 1.00 86.31 93 ALA A O 1
ATOM 712 N N . LEU A 1 94 ? 3.985 -6.492 11.581 1.00 82.56 94 LEU A N 1
ATOM 713 C CA . LEU A 1 94 ? 4.848 -7.649 11.373 1.00 82.56 94 LEU A CA 1
ATOM 714 C C . LEU A 1 94 ? 5.443 -7.607 9.962 1.00 82.56 94 LEU A C 1
ATOM 716 O O . LEU A 1 94 ? 4.741 -7.347 8.989 1.00 82.56 94 LEU A O 1
ATOM 720 N N . ALA A 1 95 ? 6.725 -7.954 9.836 1.00 66.94 95 ALA A N 1
ATOM 721 C CA . ALA A 1 95 ? 7.432 -7.941 8.552 1.00 66.94 95 ALA A CA 1
ATOM 722 C C . ALA A 1 95 ? 6.829 -8.885 7.493 1.00 66.94 95 ALA A C 1
ATOM 724 O O . ALA A 1 95 ? 7.163 -8.787 6.317 1.00 66.94 95 ALA A O 1
ATOM 725 N N . GLU A 1 96 ? 5.985 -9.832 7.898 1.00 65.31 96 GLU A N 1
ATOM 726 C CA . GLU A 1 96 ? 5.325 -10.795 7.011 1.00 65.31 96 GLU A CA 1
ATOM 727 C C . GLU A 1 96 ? 3.958 -10.316 6.512 1.00 65.31 96 GLU A C 1
ATOM 729 O O . GLU A 1 96 ? 3.362 -10.972 5.662 1.00 65.31 96 GLU A O 1
ATOM 734 N N . VAL A 1 97 ? 3.469 -9.185 7.023 1.00 65.88 97 VAL A N 1
ATOM 735 C CA . VAL A 1 97 ? 2.157 -8.644 6.675 1.00 65.88 97 VAL A CA 1
ATOM 736 C C . VAL A 1 97 ? 2.296 -7.788 5.425 1.00 65.88 97 VAL A C 1
ATOM 738 O O . VAL A 1 97 ? 2.903 -6.716 5.445 1.00 65.88 97 VAL A O 1
ATOM 741 N N . GLY A 1 98 ? 1.741 -8.289 4.324 1.00 66.38 98 GLY A N 1
ATOM 742 C CA . GLY A 1 98 ? 1.681 -7.567 3.058 1.00 66.38 98 GLY A CA 1
ATOM 743 C C . GLY A 1 98 ? 0.525 -6.569 3.027 1.00 66.38 98 GLY A C 1
ATOM 744 O O . GLY A 1 98 ? -0.464 -6.694 3.758 1.00 66.38 98 GLY A O 1
ATOM 745 N N . ALA A 1 99 ? 0.592 -5.593 2.119 1.00 69.69 99 ALA A N 1
ATOM 746 C CA . ALA A 1 99 ? -0.517 -4.659 1.948 1.00 69.69 99 ALA A CA 1
ATOM 747 C C . ALA A 1 99 ? -1.782 -5.338 1.389 1.00 69.69 99 ALA A C 1
ATOM 749 O O . ALA A 1 99 ? -2.878 -4.868 1.672 1.00 69.69 99 ALA A O 1
ATOM 750 N N . LEU A 1 100 ? -1.634 -6.457 0.664 1.00 69.19 100 LEU A N 1
ATOM 751 C CA . LEU A 1 100 ? -2.736 -7.245 0.088 1.00 69.19 100 LEU A CA 1
ATOM 752 C C . LEU A 1 100 ? -3.341 -8.300 1.020 1.00 69.19 100 LEU A C 1
ATOM 754 O O . LEU A 1 100 ? -4.310 -8.946 0.632 1.00 69.19 100 LEU A O 1
ATOM 758 N N . ASP A 1 101 ? -2.754 -8.536 2.192 1.00 71.38 101 ASP A N 1
ATOM 759 C CA . ASP A 1 101 ? -3.355 -9.463 3.151 1.00 71.38 101 ASP A CA 1
ATOM 760 C C . ASP A 1 101 ? -4.694 -8.904 3.644 1.00 71.38 101 ASP A C 1
ATOM 762 O O . ASP A 1 101 ? -4.764 -7.714 3.920 1.00 71.38 101 ASP A O 1
ATOM 766 N N . ASP A 1 102 ? -5.712 -9.743 3.832 1.00 78.19 102 ASP A N 1
ATOM 767 C CA . ASP A 1 102 ? -6.925 -9.322 4.542 1.00 78.19 102 ASP A CA 1
ATOM 768 C C . ASP A 1 102 ? -6.549 -8.934 5.988 1.00 78.19 102 ASP A C 1
ATOM 770 O O . ASP A 1 102 ? -5.937 -9.735 6.709 1.00 78.19 102 ASP A O 1
ATOM 774 N N . LYS A 1 103 ? -6.909 -7.733 6.431 1.00 83.44 103 LYS A N 1
ATOM 775 C CA . LYS A 1 103 ? -6.612 -7.148 7.736 1.00 83.44 103 LYS A CA 1
ATOM 776 C C . LYS A 1 103 ? -7.851 -6.464 8.291 1.00 83.44 103 LYS A C 1
ATOM 778 O O . LYS A 1 103 ? -8.536 -5.693 7.628 1.00 83.44 103 LYS A O 1
ATOM 783 N N . LYS A 1 104 ? -8.104 -6.697 9.575 1.00 89.25 104 LYS A N 1
ATOM 784 C CA . LYS A 1 104 ? -9.193 -6.042 10.299 1.00 89.25 104 LYS A CA 1
ATOM 785 C C . LYS A 1 104 ? -8.729 -5.516 11.631 1.00 89.25 104 LYS A C 1
ATOM 787 O O . LYS A 1 104 ? -7.971 -6.172 12.342 1.00 89.25 104 LYS A O 1
ATOM 792 N N . ILE A 1 105 ? -9.235 -4.346 11.988 1.00 92.62 105 ILE A N 1
ATOM 793 C CA . ILE A 1 105 ? -9.097 -3.805 13.334 1.00 92.62 105 ILE A CA 1
ATOM 794 C C . ILE A 1 105 ? -10.347 -4.174 14.108 1.00 92.62 105 ILE A C 1
ATOM 796 O O . ILE A 1 105 ? -11.459 -3.999 13.612 1.00 92.62 105 ILE A O 1
ATOM 800 N N . VAL A 1 106 ? -10.158 -4.705 15.309 1.00 94.62 106 VAL A N 1
ATOM 801 C CA . VAL A 1 106 ? -11.233 -5.163 16.182 1.00 94.62 106 VAL A CA 1
ATOM 802 C C . VAL A 1 106 ? -11.063 -4.508 17.542 1.00 94.62 106 VAL A C 1
ATOM 804 O O . VAL A 1 106 ? -10.039 -4.702 18.194 1.00 94.62 106 VAL A O 1
ATOM 807 N N . PHE A 1 107 ? -12.088 -3.787 17.984 1.00 96.31 107 PHE A N 1
ATOM 808 C CA . PHE A 1 107 ? -12.247 -3.331 19.362 1.00 96.31 107 PHE A CA 1
ATOM 809 C C . PHE A 1 107 ? -13.355 -4.157 20.015 1.00 96.31 107 PHE A C 1
ATOM 811 O O . PHE A 1 107 ? -14.426 -4.331 19.431 1.00 96.31 107 PHE A O 1
ATOM 818 N N . THR A 1 108 ? -13.120 -4.688 21.211 1.00 96.25 108 THR A N 1
ATOM 819 C CA . THR A 1 108 ? -14.151 -5.403 21.970 1.00 96.25 108 THR A CA 1
ATOM 820 C C . THR A 1 108 ? -15.081 -4.415 22.654 1.00 96.25 108 THR A C 1
ATOM 822 O O . THR A 1 108 ? -14.622 -3.415 23.201 1.00 96.25 108 THR A O 1
ATOM 825 N N . ILE A 1 109 ? -16.367 -4.737 22.698 1.00 96.19 109 ILE A N 1
ATOM 826 C CA . ILE A 1 109 ? -17.375 -4.006 23.458 1.00 96.19 109 ILE A CA 1
ATOM 827 C C . ILE A 1 109 ? -17.665 -4.790 24.752 1.00 96.19 109 ILE A C 1
ATOM 829 O O . ILE A 1 109 ? -18.141 -5.931 24.676 1.00 96.19 109 ILE A O 1
ATOM 833 N N . PRO A 1 110 ? -17.391 -4.198 25.928 1.00 94.50 110 PRO A N 1
ATOM 834 C CA . PRO A 1 110 ? -17.748 -4.761 27.231 1.00 94.50 110 PRO A CA 1
ATOM 835 C C . PRO A 1 110 ? -19.249 -5.036 27.350 1.00 94.50 110 PRO A C 1
ATOM 837 O O . PRO A 1 110 ? -20.063 -4.366 26.712 1.00 94.50 110 PRO A O 1
ATOM 840 N N . GLU A 1 111 ? -19.639 -6.022 28.161 1.00 93.94 111 GLU A N 1
ATOM 841 C CA . GLU A 1 111 ? -21.031 -6.495 28.217 1.00 93.94 111 GLU A CA 1
ATOM 842 C C . GLU A 1 111 ? -22.015 -5.385 28.608 1.00 93.94 111 GLU A C 1
ATOM 844 O O . GLU A 1 111 ? -23.097 -5.272 28.034 1.00 93.94 111 GLU A O 1
ATOM 849 N N . GLU A 1 112 ? -21.601 -4.526 29.532 1.00 92.44 112 GLU A N 1
ATOM 850 C CA . GLU A 1 112 ? -22.345 -3.383 30.054 1.00 92.44 112 GLU A CA 1
ATOM 851 C C . GLU A 1 112 ? -22.586 -2.258 29.025 1.00 92.44 112 GLU A C 1
ATOM 853 O O . GLU A 1 112 ? -23.469 -1.416 29.230 1.00 92.44 112 GLU A O 1
ATOM 858 N N . LEU A 1 113 ? -21.823 -2.250 27.923 1.00 94.31 113 LEU A N 1
ATOM 859 C CA . LEU A 1 113 ? -21.891 -1.263 26.838 1.00 94.31 113 LEU A CA 1
ATOM 860 C C . LEU A 1 113 ? -22.556 -1.804 25.566 1.00 94.31 113 LEU A C 1
ATOM 862 O O . LEU A 1 113 ? -22.769 -1.052 24.607 1.00 94.31 113 LEU A O 1
ATOM 866 N N . ARG A 1 114 ? -22.925 -3.090 25.532 1.00 94.56 114 ARG A N 1
ATOM 867 C CA . ARG A 1 114 ? -23.594 -3.683 24.367 1.00 94.56 114 ARG A CA 1
ATOM 868 C C . ARG A 1 114 ? -24.921 -2.971 24.098 1.00 94.56 114 ARG A C 1
ATOM 870 O O . ARG A 1 114 ? -25.762 -2.830 24.981 1.00 94.56 114 ARG A O 1
ATOM 877 N N . GLY A 1 115 ? -25.099 -2.504 22.862 1.00 93.44 115 GLY A N 1
ATOM 878 C CA . GLY A 1 115 ? -26.281 -1.740 22.442 1.00 93.44 115 GLY A CA 1
ATOM 879 C C . GLY A 1 115 ? -26.320 -0.277 22.907 1.00 93.44 115 GLY A C 1
ATOM 880 O O . GLY A 1 115 ? -27.295 0.407 22.610 1.00 93.44 115 GLY A O 1
ATOM 881 N N . LYS A 1 116 ? -25.284 0.211 23.605 1.00 94.44 116 LYS A N 1
ATOM 882 C CA . LYS A 1 116 ? -25.175 1.607 24.070 1.00 94.44 116 LYS A CA 1
ATOM 883 C C . LYS A 1 116 ? -24.246 2.469 23.217 1.00 94.44 116 LYS A C 1
ATOM 885 O O . LYS A 1 116 ? -24.353 3.693 23.256 1.00 94.44 116 LYS A O 1
ATOM 890 N N . ILE A 1 117 ? -23.346 1.840 22.459 1.00 95.38 117 ILE A N 1
ATOM 891 C CA . ILE A 1 117 ? -22.380 2.529 21.601 1.00 95.38 117 ILE A CA 1
ATOM 892 C C . ILE A 1 117 ? -23.045 3.000 20.308 1.00 95.38 117 ILE A C 1
ATOM 894 O O . ILE A 1 117 ? -23.741 2.243 19.631 1.00 95.38 117 ILE A O 1
ATOM 898 N N . THR A 1 118 ? -22.775 4.248 19.939 1.00 94.12 118 THR A N 1
ATOM 899 C CA . THR A 1 118 ? -23.257 4.891 18.718 1.00 94.12 118 THR A CA 1
ATOM 900 C C . THR A 1 118 ? -22.128 5.648 18.020 1.00 94.12 118 THR A C 1
ATOM 902 O O . THR A 1 118 ? -21.141 6.039 18.643 1.00 94.12 118 THR A O 1
ATOM 905 N N . ASN A 1 119 ? -22.284 5.828 16.705 1.00 92.00 119 ASN A N 1
ATOM 906 C CA . ASN A 1 119 ? -21.376 6.581 15.833 1.00 92.00 119 ASN A CA 1
ATOM 907 C C . ASN A 1 119 ? -19.881 6.196 15.922 1.00 92.00 119 ASN A C 1
ATOM 909 O O . ASN A 1 119 ? -19.039 7.096 15.922 1.00 92.00 119 ASN A O 1
ATOM 913 N N . PRO A 1 120 ? -19.512 4.900 15.986 1.00 96.69 120 PRO A N 1
ATOM 914 C CA . PRO A 1 120 ? -18.105 4.538 16.008 1.00 96.69 120 PRO A CA 1
ATOM 915 C C . PRO A 1 120 ? -17.434 4.937 14.690 1.00 96.69 120 PRO A C 1
ATOM 917 O O . PRO A 1 120 ? -17.907 4.589 13.610 1.00 96.69 120 PRO A O 1
ATOM 920 N N . THR A 1 121 ? -16.315 5.642 14.781 1.00 97.62 121 THR A N 1
ATOM 921 C CA . THR A 1 121 ? -15.456 6.007 13.647 1.00 97.62 121 THR A CA 1
ATOM 922 C C . THR A 1 121 ? -14.020 5.680 14.019 1.00 97.62 121 THR A C 1
ATOM 924 O O . THR A 1 121 ? -13.642 5.865 15.170 1.00 97.62 121 THR A O 1
ATOM 927 N N . VAL A 1 122 ? -13.222 5.164 13.088 1.00 97.44 122 VAL A N 1
ATOM 928 C CA . VAL A 1 122 ? -11.816 4.839 13.335 1.00 97.44 122 VAL A CA 1
ATOM 929 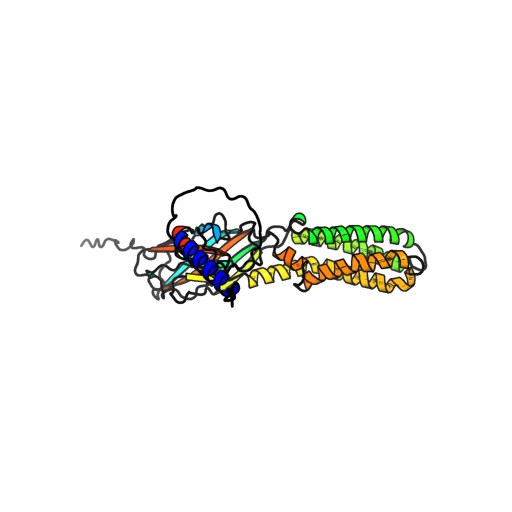C C . VAL A 1 122 ? -10.934 5.654 12.407 1.00 97.44 122 VAL A C 1
ATOM 931 O O . VAL A 1 122 ? -10.978 5.479 11.189 1.00 97.44 122 VAL A O 1
ATOM 934 N N . ASP A 1 123 ? -10.097 6.492 13.007 1.00 97.38 123 ASP A N 1
ATOM 935 C CA . ASP A 1 123 ? -9.025 7.189 12.315 1.00 97.38 123 ASP A CA 1
ATOM 936 C C . ASP A 1 123 ? -7.814 6.269 12.194 1.00 97.38 123 ASP A C 1
ATOM 938 O O . ASP A 1 123 ? -7.302 5.725 13.178 1.00 97.38 123 ASP A O 1
ATOM 942 N N . ILE A 1 124 ? -7.346 6.101 10.968 1.00 95.75 124 ILE A N 1
ATOM 943 C CA . ILE A 1 124 ? -6.283 5.183 10.587 1.00 95.75 124 ILE A CA 1
ATOM 944 C C . ILE A 1 124 ? -5.064 5.997 10.195 1.00 95.75 124 ILE A C 1
ATOM 946 O O . ILE A 1 124 ? -5.158 6.945 9.420 1.00 95.75 124 ILE A O 1
ATOM 950 N N . SER A 1 125 ? -3.906 5.600 10.706 1.00 95.25 125 SER A N 1
ATOM 951 C CA . SER A 1 125 ? -2.612 6.127 10.298 1.00 95.25 125 SER A CA 1
ATOM 952 C C . SER A 1 125 ? -1.611 4.985 10.201 1.00 95.25 125 SER A C 1
ATOM 954 O O . SER A 1 125 ? -1.361 4.279 11.179 1.00 95.25 125 SER A O 1
ATOM 956 N N . VAL A 1 126 ? -1.056 4.792 9.009 1.00 93.25 126 VAL A N 1
ATOM 957 C CA . VAL A 1 126 ? -0.066 3.758 8.711 1.00 93.25 126 VAL A CA 1
ATOM 958 C C . VAL A 1 126 ? 1.164 4.433 8.123 1.00 93.25 126 VAL A C 1
ATOM 960 O O . VAL A 1 126 ? 1.106 5.039 7.051 1.00 93.25 126 VAL A O 1
ATOM 963 N N . GLU A 1 127 ? 2.282 4.328 8.831 1.00 92.75 127 GLU A N 1
ATOM 964 C CA . GLU A 1 127 ? 3.587 4.743 8.330 1.00 92.75 127 GLU A CA 1
ATOM 965 C C . GLU A 1 127 ? 4.061 3.758 7.260 1.00 92.75 127 GLU A C 1
ATOM 967 O O . GLU A 1 127 ? 4.024 2.540 7.468 1.00 92.75 127 GLU A O 1
ATOM 972 N N . LEU A 1 128 ? 4.536 4.276 6.125 1.00 92.12 128 LEU A N 1
ATOM 973 C CA . LEU A 1 128 ? 5.116 3.452 5.073 1.00 92.12 128 LEU A CA 1
ATOM 974 C C . LEU A 1 128 ? 6.638 3.580 5.072 1.00 92.12 128 LEU A C 1
ATOM 976 O O . LEU A 1 128 ? 7.204 4.644 4.811 1.00 92.12 128 LEU A O 1
ATOM 980 N N . LEU A 1 129 ? 7.304 2.464 5.345 1.00 91.25 129 LEU A N 1
ATOM 981 C CA . LEU A 1 129 ? 8.753 2.363 5.344 1.00 91.25 129 LEU A CA 1
ATOM 982 C C . LEU A 1 129 ? 9.315 2.552 3.925 1.00 91.25 129 LEU A C 1
ATOM 984 O O . LEU A 1 129 ? 8.669 2.175 2.942 1.00 91.25 129 LEU A O 1
ATOM 988 N N . PRO A 1 130 ? 10.547 3.078 3.802 1.00 91.00 130 PRO A N 1
ATOM 989 C CA . PRO A 1 130 ? 11.246 3.157 2.526 1.00 91.00 130 PRO A CA 1
ATOM 990 C C . PRO A 1 130 ? 11.308 1.793 1.830 1.00 91.00 130 PRO A C 1
ATOM 992 O O . PRO A 1 130 ? 11.786 0.821 2.418 1.00 91.00 130 PRO A O 1
ATOM 995 N N . LEU A 1 131 ? 10.895 1.725 0.563 1.00 90.12 131 LEU A N 1
ATOM 996 C CA . LEU A 1 131 ? 11.020 0.504 -0.227 1.00 90.12 131 LEU A CA 1
ATOM 997 C C . LEU A 1 131 ? 12.466 0.350 -0.698 1.00 90.12 131 LEU A C 1
ATOM 999 O O . LEU A 1 131 ? 12.980 1.178 -1.457 1.00 90.12 131 LEU A O 1
ATOM 1003 N N . GLN A 1 132 ? 13.132 -0.727 -0.278 1.00 85.00 132 GLN A N 1
ATOM 1004 C CA . GLN A 1 132 ? 14.447 -1.058 -0.810 1.00 85.00 132 GLN A CA 1
ATOM 1005 C C . GLN A 1 132 ? 14.274 -1.879 -2.085 1.00 85.00 132 GLN A C 1
ATOM 1007 O O . GLN A 1 132 ? 13.461 -2.797 -2.155 1.00 85.00 132 GLN A O 1
ATOM 1012 N N . LEU A 1 133 ? 15.080 -1.602 -3.112 1.00 85.19 133 LEU A N 1
ATOM 1013 C CA . LEU A 1 133 ? 15.017 -2.370 -4.363 1.00 85.19 133 LEU A CA 1
ATOM 1014 C C . LEU A 1 133 ? 15.275 -3.869 -4.143 1.00 85.19 133 LEU A C 1
ATOM 1016 O O . LEU A 1 133 ? 14.755 -4.698 -4.886 1.00 85.19 133 LEU A O 1
ATOM 1020 N N . ALA A 1 134 ? 16.056 -4.222 -3.119 1.00 84.44 134 ALA A N 1
ATOM 1021 C CA . ALA A 1 134 ? 16.305 -5.610 -2.746 1.00 84.44 134 ALA A CA 1
ATOM 1022 C C . ALA A 1 134 ? 15.025 -6.350 -2.316 1.00 84.44 134 ALA A C 1
ATOM 1024 O O . ALA A 1 134 ? 14.926 -7.554 -2.545 1.00 84.44 134 ALA A O 1
ATOM 1025 N N . ASP A 1 135 ? 14.039 -5.632 -1.769 1.00 84.56 135 ASP A N 1
ATOM 1026 C CA . ASP A 1 135 ? 12.760 -6.197 -1.327 1.00 84.56 135 ASP A CA 1
ATOM 1027 C C . ASP A 1 135 ? 11.839 -6.530 -2.507 1.00 84.56 135 ASP A C 1
ATOM 1029 O O . ASP A 1 135 ? 10.938 -7.358 -2.384 1.00 84.56 135 ASP A O 1
ATOM 1033 N N . VAL A 1 136 ? 12.093 -5.932 -3.679 1.00 90.94 136 VAL A N 1
ATOM 1034 C CA . VAL A 1 136 ? 11.347 -6.185 -4.919 1.00 90.94 136 VAL A CA 1
ATOM 1035 C C . VAL A 1 136 ? 12.323 -6.558 -6.045 1.00 90.94 136 VAL A C 1
ATOM 1037 O O . VAL A 1 136 ? 12.616 -5.742 -6.926 1.00 90.94 136 VAL A O 1
ATOM 1040 N N . PRO A 1 137 ? 12.827 -7.812 -6.077 1.00 92.62 137 PRO A N 1
ATOM 1041 C CA . PRO A 1 137 ? 13.850 -8.245 -7.036 1.00 92.62 137 PRO A CA 1
ATOM 1042 C C . PRO A 1 137 ? 13.480 -8.018 -8.507 1.00 92.62 137 PRO A C 1
ATOM 1044 O O . PRO A 1 137 ? 14.345 -7.701 -9.329 1.00 92.62 137 PRO A O 1
ATOM 1047 N N . LEU A 1 138 ? 12.190 -8.150 -8.841 1.00 93.31 138 LEU A N 1
ATOM 1048 C CA . LEU A 1 138 ? 11.681 -7.892 -10.188 1.00 93.31 138 LEU A CA 1
ATOM 1049 C C . LEU A 1 138 ? 11.851 -6.417 -10.578 1.00 93.31 138 LEU A C 1
ATOM 1051 O O . LEU A 1 138 ? 12.307 -6.128 -11.686 1.00 93.31 138 LEU A O 1
ATOM 1055 N N . LEU A 1 139 ? 11.558 -5.486 -9.664 1.00 94.19 139 LEU A N 1
ATOM 1056 C CA . LEU A 1 139 ? 11.773 -4.058 -9.887 1.00 94.19 139 LEU A CA 1
ATOM 1057 C C . LEU A 1 139 ? 13.263 -3.758 -10.053 1.00 94.19 139 LEU A C 1
ATOM 1059 O O . LEU A 1 139 ? 13.650 -3.096 -11.012 1.00 94.19 139 LEU A O 1
ATOM 1063 N N . ASN A 1 140 ? 14.099 -4.280 -9.152 1.00 94.12 140 ASN A N 1
ATOM 1064 C CA . ASN A 1 140 ? 15.543 -4.060 -9.198 1.00 94.12 140 ASN A CA 1
ATOM 1065 C C . ASN A 1 140 ? 16.147 -4.507 -10.537 1.00 94.12 140 ASN A C 1
ATOM 1067 O O . ASN A 1 140 ? 16.889 -3.764 -11.180 1.00 94.12 140 ASN A O 1
ATOM 1071 N N . THR A 1 141 ? 15.772 -5.706 -10.987 1.00 94.19 141 THR A N 1
ATOM 1072 C CA . THR A 1 141 ? 16.211 -6.258 -12.275 1.00 94.19 141 THR A CA 1
ATOM 1073 C C . THR A 1 141 ? 15.723 -5.402 -13.442 1.00 94.19 141 THR A C 1
ATOM 1075 O O . THR A 1 141 ? 16.487 -5.131 -14.366 1.00 94.19 141 THR A O 1
ATOM 1078 N N . THR A 1 142 ? 14.477 -4.925 -13.381 1.00 95.12 142 THR A N 1
ATOM 1079 C CA . THR A 1 142 ? 13.879 -4.066 -14.413 1.00 95.12 142 THR A CA 1
ATOM 1080 C C . THR A 1 142 ? 14.613 -2.727 -14.523 1.00 95.12 142 THR A C 1
ATOM 1082 O O . THR A 1 142 ? 15.024 -2.340 -15.617 1.00 95.12 142 THR A O 1
ATOM 1085 N N . LEU A 1 143 ? 14.842 -2.036 -13.400 1.00 95.00 143 LEU A N 1
ATOM 1086 C CA . LEU A 1 143 ? 15.510 -0.730 -13.382 1.00 95.00 143 LEU A CA 1
ATOM 1087 C C . LEU A 1 143 ? 16.997 -0.838 -13.746 1.00 95.00 143 LEU A C 1
ATOM 1089 O O . LEU A 1 143 ? 17.485 -0.056 -14.562 1.00 95.00 143 LEU A O 1
ATOM 1093 N N . THR A 1 144 ? 17.703 -1.844 -13.222 1.00 93.50 144 THR A N 1
ATOM 1094 C CA . THR A 1 144 ? 19.116 -2.093 -13.558 1.00 93.50 144 THR A CA 1
ATOM 1095 C C . THR A 1 144 ? 19.275 -2.485 -15.030 1.00 93.50 144 THR A C 1
ATOM 1097 O O . THR A 1 144 ? 20.158 -1.984 -15.729 1.00 93.50 144 THR A O 1
ATOM 1100 N N . GLY A 1 145 ? 18.395 -3.353 -15.541 1.00 94.06 145 GLY A N 1
ATOM 1101 C CA . GLY A 1 145 ? 18.365 -3.737 -16.952 1.00 94.06 145 GLY A CA 1
ATOM 1102 C C . GLY A 1 145 ? 18.116 -2.540 -17.870 1.00 94.06 145 GLY A C 1
ATOM 1103 O O . GLY A 1 145 ? 18.789 -2.394 -18.896 1.00 94.06 145 GLY A O 1
ATOM 1104 N N . LEU A 1 146 ? 17.219 -1.635 -17.469 1.00 96.00 146 LEU A N 1
ATOM 1105 C CA . LEU A 1 146 ? 16.970 -0.392 -18.189 1.00 96.00 146 LEU A CA 1
ATOM 1106 C C . LEU A 1 146 ? 18.200 0.525 -18.190 1.00 96.00 146 LEU A C 1
ATOM 1108 O O . LEU A 1 146 ? 18.605 0.970 -19.260 1.00 96.00 146 LEU A O 1
ATOM 1112 N N . GLN A 1 147 ? 18.844 0.759 -17.042 1.00 94.81 147 GLN A N 1
ATOM 1113 C CA . GLN A 1 147 ? 20.068 1.574 -16.963 1.00 94.81 147 GLN A CA 1
ATOM 1114 C C . GLN A 1 147 ? 21.183 1.031 -17.866 1.00 94.81 147 GLN A C 1
ATOM 1116 O O . GLN A 1 147 ? 21.808 1.789 -18.613 1.00 94.81 147 GLN A O 1
ATOM 1121 N N . ASN A 1 148 ? 21.396 -0.286 -17.858 1.00 95.19 148 ASN A N 1
ATOM 1122 C CA . ASN A 1 148 ? 22.380 -0.936 -18.723 1.00 95.19 148 ASN A CA 1
ATOM 1123 C C . ASN A 1 148 ? 22.039 -0.751 -20.205 1.00 95.19 148 ASN A C 1
ATOM 1125 O O . ASN A 1 148 ? 22.910 -0.403 -21.003 1.00 95.19 148 ASN A O 1
ATOM 1129 N N . THR A 1 149 ? 20.766 -0.922 -20.565 1.00 95.56 149 THR A N 1
ATOM 1130 C CA . THR A 1 149 ? 20.280 -0.732 -21.938 1.00 95.56 149 THR A CA 1
ATOM 1131 C C . THR A 1 149 ? 20.477 0.711 -22.406 1.00 95.56 149 THR A C 1
ATOM 1133 O O . THR A 1 149 ? 20.982 0.951 -23.502 1.00 95.56 149 THR A O 1
ATOM 1136 N N . LEU A 1 150 ? 20.145 1.689 -21.561 1.00 95.56 150 LEU A N 1
ATOM 1137 C CA . LEU A 1 150 ? 20.338 3.111 -21.844 1.00 95.56 150 LEU A CA 1
ATOM 1138 C C . LEU A 1 150 ? 21.821 3.464 -22.015 1.00 95.56 150 LEU A C 1
ATOM 1140 O O . LEU A 1 150 ? 22.175 4.198 -22.937 1.00 95.56 150 LEU A O 1
ATOM 1144 N N . SER A 1 151 ? 22.700 2.894 -21.189 1.00 95.38 151 SER A N 1
ATOM 1145 C CA . SER A 1 151 ? 24.151 3.065 -21.311 1.00 95.38 151 SER A CA 1
ATOM 1146 C C . SER A 1 151 ? 24.698 2.481 -22.622 1.00 95.38 151 SER A C 1
ATOM 1148 O O . SER A 1 151 ? 25.477 3.134 -23.320 1.00 95.38 151 SER A O 1
ATOM 1150 N N . GLN A 1 152 ? 24.233 1.291 -23.019 1.00 94.19 152 GLN A N 1
ATOM 1151 C CA . GLN A 1 152 ? 24.588 0.685 -24.307 1.00 94.19 152 GLN A CA 1
ATOM 1152 C C . GLN A 1 152 ? 24.125 1.546 -25.487 1.00 94.19 152 GLN A C 1
ATOM 1154 O O . GLN A 1 152 ? 24.914 1.829 -26.390 1.00 94.19 152 GLN A O 1
ATOM 1159 N N . LEU A 1 153 ? 22.875 2.022 -25.461 1.00 92.56 153 LEU A N 1
ATOM 1160 C CA . LEU A 1 153 ? 22.338 2.917 -26.490 1.00 92.56 153 LEU A CA 1
ATOM 1161 C C . LEU A 1 153 ? 23.122 4.225 -26.567 1.00 92.56 153 LEU A C 1
ATOM 1163 O O . LEU A 1 153 ? 23.454 4.670 -27.664 1.00 92.56 153 LEU A O 1
ATOM 1167 N N . ASN A 1 154 ? 23.487 4.808 -25.425 1.00 93.00 154 ASN A N 1
ATOM 1168 C CA . ASN A 1 154 ? 24.347 5.985 -25.373 1.00 93.00 154 ASN A CA 1
ATOM 1169 C C . ASN A 1 154 ? 25.694 5.715 -26.065 1.00 93.00 154 ASN A C 1
ATOM 1171 O O . ASN A 1 154 ? 26.137 6.516 -26.885 1.00 93.00 154 ASN A O 1
ATOM 1175 N N . GLY A 1 155 ? 26.315 4.561 -25.800 1.00 91.94 155 GLY A N 1
ATOM 1176 C CA . GLY A 1 155 ? 27.562 4.141 -26.445 1.00 91.94 155 GLY A CA 1
ATOM 1177 C C . GLY A 1 155 ? 27.448 3.977 -27.965 1.00 91.94 155 GLY A C 1
ATOM 1178 O O . GLY A 1 155 ? 28.343 4.410 -28.689 1.00 91.94 155 GLY A O 1
ATOM 1179 N N . ILE A 1 156 ? 26.337 3.414 -28.451 1.00 90.12 156 ILE A N 1
ATOM 1180 C CA . ILE A 1 156 ? 26.059 3.232 -29.887 1.00 90.12 156 ILE A CA 1
ATOM 1181 C C . ILE A 1 156 ? 25.805 4.578 -30.579 1.00 90.12 156 ILE A C 1
ATOM 1183 O O . ILE A 1 156 ? 26.294 4.821 -31.682 1.00 90.12 156 ILE A O 1
ATOM 1187 N N . LEU A 1 157 ? 25.034 5.460 -29.942 1.00 89.44 157 LEU A N 1
ATOM 1188 C CA . LEU A 1 157 ? 24.555 6.707 -30.539 1.00 89.44 157 LEU A CA 1
ATOM 1189 C C . LEU A 1 157 ? 25.593 7.837 -30.481 1.00 89.44 157 LEU A C 1
ATOM 1191 O O . LEU A 1 157 ? 25.709 8.618 -31.426 1.00 89.44 157 LEU A O 1
ATOM 1195 N N . LYS A 1 158 ? 26.398 7.921 -29.417 1.00 89.94 158 LYS A N 1
ATOM 1196 C CA . LYS A 1 158 ? 27.403 8.979 -29.226 1.00 89.94 158 LYS A CA 1
ATOM 1197 C C . LYS A 1 158 ? 28.356 9.194 -30.418 1.00 89.94 158 LYS A C 1
ATOM 1199 O O . LYS A 1 158 ? 28.515 10.353 -30.805 1.00 89.94 158 LYS A O 1
ATOM 1204 N N . PRO A 1 159 ? 28.960 8.164 -31.050 1.00 86.25 159 PRO A N 1
ATOM 1205 C CA . PRO A 1 159 ? 29.849 8.373 -32.201 1.00 86.25 159 PRO A CA 1
ATOM 1206 C C . PRO A 1 159 ? 29.133 8.921 -33.449 1.00 86.25 159 PRO A C 1
ATOM 1208 O O . PRO A 1 159 ? 29.777 9.438 -34.357 1.00 86.25 159 PRO A O 1
ATOM 1211 N N . ILE A 1 160 ? 27.802 8.844 -33.494 1.00 83.81 160 ILE A N 1
ATOM 1212 C CA . ILE A 1 160 ? 26.966 9.150 -34.665 1.00 83.81 160 ILE A CA 1
ATOM 1213 C C . ILE A 1 160 ? 26.355 10.555 -34.552 1.00 83.81 160 ILE A C 1
ATOM 1215 O O . ILE A 1 160 ? 25.954 11.153 -35.551 1.00 83.81 160 ILE A O 1
ATOM 1219 N N . GLY A 1 161 ? 26.360 11.142 -33.350 1.00 80.88 161 GLY A N 1
ATOM 1220 C CA . GLY A 1 161 ? 25.775 12.456 -33.062 1.00 80.88 161 GLY A CA 1
ATOM 1221 C C . GLY A 1 161 ? 26.357 13.627 -33.862 1.00 80.88 161 GLY A C 1
ATOM 1222 O O . GLY A 1 161 ? 25.724 14.678 -33.945 1.00 80.88 161 GLY A O 1
ATOM 1223 N N . ASN A 1 162 ? 27.526 13.454 -34.484 1.00 82.69 162 ASN A N 1
ATOM 1224 C CA . ASN A 1 162 ? 28.190 14.482 -35.291 1.00 82.69 162 ASN A CA 1
ATOM 1225 C C . ASN A 1 162 ? 28.016 14.295 -36.809 1.00 82.69 162 ASN A C 1
ATOM 1227 O O . ASN A 1 162 ? 28.569 15.075 -37.581 1.00 82.69 162 ASN A O 1
ATOM 1231 N N . ILE A 1 163 ? 27.256 13.291 -37.261 1.00 83.44 163 ILE A N 1
ATOM 1232 C CA . ILE A 1 163 ? 27.041 13.051 -38.694 1.00 83.44 163 ILE A CA 1
ATOM 1233 C C . ILE A 1 163 ? 26.003 14.051 -39.243 1.00 83.44 163 ILE A C 1
ATOM 1235 O O . ILE A 1 163 ? 24.893 14.095 -38.717 1.00 83.44 163 ILE A O 1
ATOM 1239 N N . PRO A 1 164 ? 26.283 14.805 -40.328 1.00 77.00 164 PRO A N 1
ATOM 1240 C CA . PRO A 1 164 ? 25.405 15.876 -40.825 1.00 77.00 164 PRO A CA 1
ATOM 1241 C C . PRO A 1 164 ? 23.951 15.475 -41.124 1.00 77.00 164 PRO A C 1
ATOM 1243 O O . PRO A 1 164 ? 23.049 16.288 -40.960 1.00 77.00 164 PRO A O 1
ATOM 1246 N N . LEU A 1 165 ? 23.710 14.227 -41.540 1.00 79.44 165 LEU A N 1
ATOM 1247 C CA . LEU A 1 165 ? 22.383 13.739 -41.943 1.00 79.44 165 LEU A CA 1
ATOM 1248 C C . LEU A 1 165 ? 21.516 13.229 -40.779 1.00 79.44 165 LEU A C 1
ATOM 1250 O O . LEU A 1 165 ? 20.295 13.253 -40.878 1.00 79.44 165 LEU A O 1
ATOM 1254 N N . VAL A 1 166 ? 22.127 12.749 -39.691 1.00 81.94 166 VAL A N 1
ATOM 1255 C CA . VAL A 1 166 ? 21.411 12.082 -38.579 1.00 81.94 166 VAL A CA 1
ATOM 1256 C C . VAL A 1 166 ? 21.742 12.667 -37.205 1.00 81.94 166 VAL A C 1
ATOM 1258 O O . VAL A 1 166 ? 21.084 12.350 -36.219 1.00 81.94 166 VAL A O 1
ATOM 1261 N N . GLY A 1 167 ? 22.732 13.555 -37.121 1.00 83.19 167 GLY A N 1
ATOM 1262 C CA . GLY A 1 167 ? 23.280 14.061 -35.867 1.00 83.19 167 GLY A CA 1
ATOM 1263 C C . GLY A 1 167 ? 22.273 14.839 -35.027 1.00 83.19 167 GLY A C 1
ATOM 1264 O O . GLY A 1 167 ? 22.276 14.704 -33.809 1.00 83.19 167 GLY A O 1
ATOM 1265 N N . GLY A 1 168 ? 21.364 15.597 -35.653 1.00 85.19 168 GLY A N 1
ATOM 1266 C CA . GLY A 1 168 ? 20.286 16.293 -34.938 1.00 85.19 168 GLY A CA 1
ATOM 1267 C C . GLY A 1 168 ? 19.346 15.327 -34.209 1.00 85.19 168 GLY A C 1
ATOM 1268 O O . GLY A 1 168 ? 19.100 15.486 -33.016 1.00 85.19 168 GLY A O 1
ATOM 1269 N N . LEU A 1 169 ? 18.901 14.276 -34.904 1.00 86.50 169 LEU A N 1
ATOM 1270 C CA . LEU A 1 169 ? 18.055 13.225 -34.334 1.00 86.50 169 LEU A CA 1
ATOM 1271 C C . LEU A 1 169 ? 18.785 12.457 -33.227 1.00 86.50 169 LEU A C 1
ATOM 1273 O O . LEU A 1 169 ? 18.249 12.260 -32.140 1.00 86.50 169 LEU A O 1
ATOM 1277 N N . VAL A 1 170 ? 20.038 12.077 -33.478 1.00 88.88 170 VAL A N 1
ATOM 1278 C CA . VAL A 1 170 ? 20.865 11.349 -32.511 1.00 88.88 170 VAL A CA 1
ATOM 1279 C C . VAL A 1 170 ? 21.115 12.178 -31.249 1.00 88.88 170 VAL A C 1
ATOM 1281 O O . VAL A 1 170 ? 21.031 11.640 -30.151 1.00 88.88 170 VAL A O 1
ATOM 1284 N N . LYS A 1 171 ? 21.361 13.489 -31.369 1.00 89.62 171 LYS A N 1
ATOM 1285 C CA . LYS A 1 171 ? 21.480 14.386 -30.208 1.00 89.62 171 LYS A CA 1
ATOM 1286 C C . LYS A 1 171 ? 20.195 14.419 -29.380 1.00 89.62 171 LYS A C 1
ATOM 1288 O O . LYS A 1 171 ? 20.285 14.317 -28.162 1.00 89.62 171 LYS A O 1
ATOM 1293 N N . GLY A 1 172 ? 19.028 14.483 -30.026 1.00 90.06 172 GLY A N 1
ATOM 1294 C CA . GLY A 1 172 ? 17.735 14.377 -29.343 1.00 90.06 172 GLY A CA 1
ATOM 1295 C C . GLY A 1 172 ? 17.594 13.072 -28.551 1.00 90.06 172 GLY A C 1
ATOM 1296 O O . GLY A 1 172 ? 17.250 13.104 -27.372 1.00 90.06 172 GLY A O 1
ATOM 1297 N N . LEU A 1 173 ? 17.961 11.936 -29.156 1.00 91.56 173 LEU A N 1
ATOM 1298 C CA . LEU A 1 173 ? 17.954 10.632 -28.479 1.00 91.56 173 LEU A CA 1
ATOM 1299 C C . LEU A 1 173 ? 18.944 10.568 -27.306 1.00 91.56 173 LEU A C 1
ATOM 1301 O O . LEU A 1 173 ? 18.615 10.014 -26.263 1.00 91.56 173 LEU A O 1
ATOM 1305 N N . LEU A 1 174 ? 20.139 11.152 -27.436 1.00 93.31 174 LEU A N 1
ATOM 1306 C CA . LEU A 1 174 ? 21.123 11.221 -26.347 1.00 93.31 174 LEU A CA 1
ATOM 1307 C C . LEU A 1 174 ? 20.611 12.063 -25.166 1.00 93.31 174 LEU A C 1
ATOM 1309 O O . LEU A 1 174 ? 20.782 11.680 -24.004 1.00 93.31 174 LEU A O 1
ATOM 1313 N N . THR A 1 175 ? 19.939 13.183 -25.447 1.00 94.88 175 THR A N 1
ATOM 1314 C CA . THR A 1 175 ? 19.247 13.978 -24.424 1.00 94.88 175 THR A CA 1
ATOM 1315 C C . THR A 1 175 ? 18.136 13.168 -23.758 1.00 94.88 175 THR A C 1
ATOM 1317 O O . THR A 1 175 ? 18.065 13.134 -22.531 1.00 94.88 175 THR A O 1
ATOM 1320 N N . ALA A 1 176 ? 17.317 12.453 -24.533 1.00 94.88 176 ALA A N 1
ATOM 1321 C CA . ALA A 1 176 ? 16.262 11.598 -23.995 1.00 94.88 176 ALA A CA 1
ATOM 1322 C C . ALA A 1 176 ? 16.815 10.465 -23.110 1.00 94.88 176 ALA A C 1
ATOM 1324 O O . ALA A 1 176 ? 16.278 10.223 -22.033 1.00 94.88 176 ALA A O 1
ATOM 1325 N N . ILE A 1 177 ? 17.935 9.837 -23.490 1.00 96.12 177 ILE A N 1
ATOM 1326 C CA . ILE A 1 177 ? 18.635 8.838 -22.661 1.00 96.12 177 ILE A CA 1
ATOM 1327 C C . ILE A 1 177 ? 19.104 9.443 -21.332 1.00 96.12 177 ILE A C 1
ATOM 1329 O O . ILE A 1 177 ? 18.983 8.811 -20.279 1.00 96.12 177 ILE A O 1
ATOM 1333 N N . THR A 1 178 ? 19.626 10.670 -21.366 1.00 96.00 178 THR A N 1
ATOM 1334 C CA . THR A 1 178 ? 20.079 11.374 -20.158 1.00 96.00 178 THR A CA 1
ATOM 1335 C C . THR A 1 178 ? 18.897 11.651 -19.228 1.00 96.00 178 THR A C 1
ATOM 1337 O O . THR A 1 178 ? 18.958 11.325 -18.045 1.00 96.00 178 THR A O 1
ATOM 1340 N N . ASN A 1 179 ? 17.788 12.159 -19.773 1.00 96.62 179 ASN A N 1
ATOM 1341 C CA . ASN A 1 179 ? 16.554 12.397 -19.022 1.00 96.62 179 ASN A CA 1
ATOM 1342 C C . ASN A 1 179 ? 15.985 11.097 -18.438 1.00 96.62 179 ASN A C 1
ATOM 1344 O O . ASN A 1 179 ? 15.603 11.062 -17.275 1.00 96.62 179 ASN A O 1
ATOM 1348 N N . LEU A 1 180 ? 15.993 10.005 -19.204 1.00 97.50 180 LEU A N 1
ATOM 1349 C CA . LEU A 1 180 ? 15.561 8.693 -18.727 1.00 97.50 180 LEU A CA 1
ATOM 1350 C C . LEU A 1 180 ? 16.423 8.165 -17.585 1.00 97.50 180 LEU A C 1
ATOM 1352 O O . LEU A 1 180 ? 15.891 7.644 -16.611 1.00 97.50 180 LEU A O 1
ATOM 1356 N N . THR A 1 181 ? 17.741 8.327 -17.677 1.00 96.38 181 THR A N 1
ATOM 1357 C CA . THR A 1 181 ? 18.659 7.935 -16.599 1.00 96.38 181 THR A CA 1
ATOM 1358 C C . THR A 1 181 ? 18.348 8.713 -15.318 1.00 96.38 181 THR A C 1
ATOM 1360 O O . THR A 1 181 ? 18.291 8.127 -14.236 1.00 96.38 181 THR A O 1
ATOM 1363 N N . THR A 1 182 ? 18.065 10.013 -15.440 1.00 97.25 182 THR A N 1
ATOM 1364 C CA . THR A 1 182 ? 17.594 10.843 -14.324 1.00 97.25 182 THR A CA 1
ATOM 1365 C C . THR A 1 182 ? 16.263 10.340 -13.767 1.00 97.25 182 THR A C 1
ATOM 1367 O O . THR A 1 182 ? 16.155 10.171 -12.555 1.00 97.25 182 THR A O 1
ATOM 1370 N N . ASN A 1 183 ? 15.285 10.024 -14.621 1.00 97.38 183 ASN A N 1
ATOM 1371 C CA . ASN A 1 183 ? 13.979 9.516 -14.189 1.00 97.38 183 ASN A CA 1
ATOM 1372 C C . ASN A 1 183 ? 14.093 8.165 -13.468 1.00 97.38 183 ASN A C 1
ATOM 1374 O O . ASN A 1 183 ? 13.371 7.938 -12.499 1.00 97.38 183 ASN A O 1
ATOM 1378 N N . VAL A 1 184 ? 15.009 7.277 -13.883 1.00 96.81 184 VAL A N 1
ATOM 1379 C CA . VAL A 1 184 ? 15.283 6.033 -13.144 1.00 96.81 184 VAL A CA 1
ATOM 1380 C C . VAL A 1 184 ? 15.780 6.354 -11.738 1.00 96.81 184 VAL A C 1
ATOM 1382 O O . VAL A 1 184 ? 15.236 5.833 -10.769 1.00 96.81 184 VAL A O 1
ATOM 1385 N N . ASN A 1 185 ? 16.766 7.242 -11.603 1.00 95.19 185 ASN A N 1
ATOM 1386 C CA . ASN A 1 185 ? 17.298 7.606 -10.289 1.00 95.19 185 ASN A CA 1
ATOM 1387 C C . ASN A 1 185 ? 16.229 8.277 -9.411 1.00 95.19 185 ASN A C 1
ATOM 1389 O O . ASN A 1 185 ? 16.110 7.948 -8.237 1.00 95.19 185 ASN A O 1
ATOM 1393 N N . GLN A 1 186 ? 15.401 9.153 -9.984 1.00 95.44 186 GLN A N 1
ATOM 1394 C CA . GLN A 1 186 ? 14.273 9.769 -9.279 1.00 95.44 186 GLN A CA 1
ATOM 1395 C C . GLN A 1 186 ? 13.215 8.748 -8.854 1.00 95.44 186 GLN A C 1
ATOM 1397 O O . GLN A 1 186 ? 12.671 8.876 -7.766 1.00 95.44 186 GLN A O 1
ATOM 1402 N N . THR A 1 187 ? 12.957 7.717 -9.665 1.00 95.62 187 THR A N 1
ATOM 1403 C CA . THR A 1 187 ? 12.066 6.606 -9.291 1.00 95.62 187 THR A CA 1
ATOM 1404 C C . THR A 1 187 ? 12.625 5.878 -8.068 1.00 95.62 187 THR A C 1
ATOM 1406 O O . THR A 1 187 ? 11.903 5.643 -7.106 1.00 95.62 187 THR A O 1
ATOM 1409 N N . ILE A 1 188 ? 13.925 5.564 -8.075 1.00 94.44 188 ILE A N 1
ATOM 1410 C CA . ILE A 1 188 ? 14.602 4.889 -6.958 1.00 94.44 188 ILE A CA 1
ATOM 1411 C C . ILE A 1 188 ? 14.538 5.737 -5.684 1.00 94.44 188 ILE A C 1
ATOM 1413 O O . ILE A 1 188 ? 14.259 5.199 -4.616 1.00 94.44 188 ILE A O 1
ATOM 1417 N N . GLU A 1 189 ? 14.772 7.046 -5.779 1.00 94.12 189 GLU A N 1
ATOM 1418 C CA . GLU A 1 189 ? 14.652 7.942 -4.624 1.00 94.12 189 GLU A CA 1
ATOM 1419 C C . GLU A 1 189 ? 13.197 8.105 -4.162 1.00 94.12 189 GLU A C 1
ATOM 1421 O O . GLU A 1 189 ? 12.932 8.054 -2.965 1.00 94.12 189 GLU A O 1
ATOM 1426 N N . GLY A 1 190 ? 12.236 8.229 -5.081 1.00 93.75 190 GLY A N 1
ATOM 1427 C CA . GLY A 1 190 ? 10.813 8.348 -4.752 1.00 93.75 190 GLY A CA 1
ATOM 1428 C C . GLY A 1 190 ? 10.281 7.135 -3.988 1.00 93.75 190 GLY A C 1
ATOM 1429 O O . GLY A 1 190 ? 9.535 7.288 -3.026 1.00 93.75 190 GLY A O 1
ATOM 1430 N N . LEU A 1 191 ? 10.740 5.930 -4.334 1.00 93.44 191 LEU A N 1
ATOM 1431 C CA . LEU A 1 191 ? 10.375 4.694 -3.631 1.00 93.44 191 LEU A CA 1
ATOM 1432 C C . LEU A 1 191 ? 10.867 4.640 -2.177 1.00 93.44 191 LEU A C 1
ATOM 1434 O O . LEU A 1 191 ? 10.323 3.881 -1.377 1.00 93.44 191 LEU A O 1
ATOM 1438 N N . LYS A 1 192 ? 11.848 5.468 -1.796 1.00 91.81 192 LYS A N 1
ATOM 1439 C CA . LYS A 1 192 ? 12.272 5.604 -0.395 1.00 91.81 192 LYS A CA 1
ATOM 1440 C C . LYS A 1 192 ? 11.340 6.497 0.427 1.00 91.81 192 LYS A C 1
ATOM 1442 O O . LYS A 1 192 ? 11.467 6.539 1.646 1.00 91.81 192 LYS A O 1
ATOM 1447 N N . HIS A 1 193 ? 10.422 7.210 -0.220 1.00 90.19 193 HIS A N 1
ATOM 1448 C CA . HIS A 1 193 ? 9.564 8.219 0.393 1.00 90.19 193 HIS A CA 1
ATOM 1449 C C . HIS A 1 193 ? 8.093 7.953 0.063 1.00 90.19 193 HIS A C 1
ATOM 1451 O O . HIS A 1 193 ? 7.442 8.737 -0.620 1.00 90.19 193 HIS A O 1
ATOM 1457 N N . LEU A 1 194 ? 7.566 6.835 0.570 1.00 90.31 194 LEU A N 1
ATOM 1458 C CA . LEU A 1 194 ? 6.175 6.427 0.342 1.00 90.31 194 LEU A CA 1
ATOM 1459 C C . LEU A 1 194 ? 5.154 7.232 1.162 1.00 90.31 194 LEU A C 1
ATOM 1461 O O . LEU A 1 194 ? 3.971 7.217 0.839 1.00 90.31 194 LEU A O 1
ATOM 1465 N N . GLY A 1 195 ? 5.614 7.953 2.189 1.00 89.62 195 GLY A N 1
ATOM 1466 C CA . GLY A 1 195 ? 4.776 8.802 3.030 1.00 89.62 195 GLY A CA 1
ATOM 1467 C C . GLY A 1 195 ? 3.970 8.014 4.061 1.00 89.62 195 GLY A C 1
ATOM 1468 O O . GLY A 1 195 ? 4.394 6.959 4.523 1.00 89.62 195 GLY A O 1
ATOM 1469 N N . ASN A 1 196 ? 2.812 8.558 4.430 1.00 92.12 196 ASN A N 1
ATOM 1470 C CA . ASN A 1 196 ? 1.891 7.947 5.383 1.00 92.12 196 ASN A CA 1
ATOM 1471 C C . ASN A 1 196 ? 0.523 7.784 4.727 1.00 92.12 196 ASN A C 1
ATOM 1473 O O . ASN A 1 196 ? 0.039 8.699 4.055 1.00 92.12 196 ASN A O 1
ATOM 1477 N N . TYR A 1 197 ? -0.111 6.644 4.976 1.00 93.75 197 TYR A N 1
ATOM 1478 C CA . TYR A 1 197 ? -1.516 6.443 4.667 1.00 93.75 197 TYR A CA 1
ATOM 1479 C C . TYR A 1 197 ? -2.362 6.902 5.852 1.00 93.75 197 TYR A C 1
ATOM 1481 O O . TYR A 1 197 ? -2.127 6.474 6.981 1.00 93.75 197 TYR A O 1
ATOM 1489 N N . THR A 1 198 ? -3.346 7.759 5.592 1.00 94.69 198 THR A N 1
ATOM 1490 C CA . THR A 1 198 ? -4.309 8.211 6.598 1.00 94.69 198 THR A CA 1
ATOM 1491 C C . THR A 1 198 ? -5.717 8.143 6.045 1.00 94.69 198 THR A C 1
ATOM 1493 O O . THR A 1 198 ? -5.937 8.582 4.915 1.00 94.69 198 THR A O 1
ATOM 1496 N N . ASP A 1 199 ? -6.656 7.654 6.845 1.00 95.06 199 ASP A N 1
ATOM 1497 C CA . ASP A 1 199 ? -8.067 7.550 6.470 1.00 95.06 199 ASP A CA 1
ATOM 1498 C C . ASP A 1 199 ? -8.966 7.612 7.711 1.00 95.06 199 ASP A C 1
ATOM 1500 O O . ASP A 1 199 ? -8.479 7.465 8.831 1.00 95.06 199 ASP A O 1
ATOM 1504 N N . SER A 1 200 ? -10.265 7.829 7.525 1.00 95.81 200 SER A N 1
ATOM 1505 C CA . SER A 1 200 ? -11.262 7.806 8.599 1.00 95.81 200 SER A CA 1
ATOM 1506 C C . SER A 1 200 ? -12.477 7.017 8.134 1.00 95.81 200 SER A C 1
ATOM 1508 O O . SER A 1 200 ? -13.169 7.409 7.191 1.00 95.81 200 SER A O 1
ATOM 1510 N N . LEU A 1 201 ? -12.711 5.869 8.772 1.00 95.44 201 LEU A N 1
ATOM 1511 C CA . LEU A 1 201 ? -13.711 4.897 8.338 1.00 95.44 201 LEU A CA 1
ATOM 1512 C C . LEU A 1 201 ? -14.760 4.652 9.427 1.00 95.44 201 LEU A C 1
ATOM 1514 O O . LEU A 1 201 ? -14.418 4.580 10.610 1.00 95.44 201 LEU A O 1
ATOM 1518 N N . PRO A 1 202 ? -16.042 4.478 9.061 1.00 95.81 202 PRO A N 1
ATOM 1519 C CA . PRO A 1 202 ? -17.071 4.122 10.026 1.00 95.81 202 PRO A CA 1
ATOM 1520 C C . PRO A 1 202 ? -16.814 2.721 10.594 1.00 95.81 202 PRO A C 1
ATOM 1522 O O . PRO A 1 202 ? -16.557 1.767 9.858 1.00 95.81 202 PRO A O 1
ATOM 1525 N N . GLY A 1 203 ? -16.931 2.590 11.912 1.00 94.94 203 GLY A N 1
ATOM 1526 C CA . GLY A 1 203 ? -16.891 1.311 12.605 1.00 94.94 203 GLY A CA 1
ATOM 1527 C C . GLY A 1 203 ? -18.182 0.522 12.408 1.00 94.94 203 GLY A C 1
ATOM 1528 O O . GLY A 1 203 ? -19.285 1.058 12.513 1.00 94.94 203 GLY A O 1
ATOM 1529 N N . VAL A 1 204 ? -18.059 -0.780 12.166 1.00 95.12 204 VAL A N 1
ATOM 1530 C CA . VAL A 1 204 ? -19.202 -1.694 12.079 1.00 95.12 204 VAL A CA 1
ATOM 1531 C C . VAL A 1 204 ? -19.343 -2.437 13.400 1.00 95.12 204 VAL A C 1
ATOM 1533 O O . VAL A 1 204 ? -18.464 -3.219 13.769 1.00 95.12 204 VAL A O 1
ATOM 1536 N N . ILE A 1 205 ? -20.453 -2.198 14.101 1.00 94.69 205 ILE A N 1
ATOM 1537 C CA . ILE A 1 205 ? -20.820 -2.937 15.313 1.00 94.69 205 ILE A CA 1
ATOM 1538 C C . ILE A 1 205 ? -21.341 -4.321 14.906 1.00 94.69 205 ILE A C 1
ATOM 1540 O O . ILE A 1 205 ? -22.177 -4.430 14.007 1.00 94.69 205 ILE A O 1
ATOM 1544 N N . SER A 1 206 ? -20.856 -5.381 15.550 1.00 93.31 206 SER A N 1
ATOM 1545 C CA . SER A 1 206 ? -21.333 -6.743 15.297 1.00 93.31 206 SER A CA 1
ATOM 1546 C C . SER A 1 206 ? -22.810 -6.924 15.674 1.00 93.31 206 SER A C 1
ATOM 1548 O O . SER A 1 206 ? -23.354 -6.220 16.521 1.00 93.31 206 SER A O 1
ATOM 1550 N N . ASN A 1 207 ? -23.472 -7.923 15.081 1.00 90.44 207 ASN A N 1
ATOM 1551 C CA . ASN A 1 207 ? -24.897 -8.193 15.332 1.00 90.44 207 ASN A CA 1
ATOM 1552 C C . ASN A 1 207 ? -25.223 -8.493 16.807 1.00 90.44 207 ASN A C 1
ATOM 1554 O O . ASN A 1 207 ? -26.336 -8.237 17.254 1.00 90.44 207 ASN A O 1
ATOM 1558 N N . ASP A 1 208 ? -24.274 -9.067 17.545 1.00 89.88 208 ASP A N 1
ATOM 1559 C CA . ASP A 1 208 ? -24.382 -9.345 18.982 1.00 89.88 208 ASP A CA 1
ATOM 1560 C C . ASP A 1 208 ? -23.906 -8.171 19.861 1.00 89.88 208 ASP A C 1
ATOM 1562 O O . ASP A 1 208 ? -23.933 -8.263 21.088 1.00 89.88 208 ASP A O 1
ATOM 1566 N N . GLY A 1 209 ? -23.462 -7.069 19.246 1.00 91.94 209 GLY A N 1
ATOM 1567 C CA . GLY A 1 209 ? -22.959 -5.879 19.921 1.00 91.94 209 GLY A CA 1
ATOM 1568 C C . GLY A 1 209 ? -21.640 -6.083 20.661 1.00 91.94 209 GLY A C 1
ATOM 1569 O O . GLY A 1 209 ? -21.320 -5.257 21.506 1.00 91.94 209 GLY A O 1
ATOM 1570 N N . SER A 1 210 ? -20.905 -7.169 20.402 1.00 93.75 210 SER A N 1
ATOM 1571 C CA . SER A 1 210 ? -19.678 -7.537 21.121 1.00 93.75 210 SER A CA 1
ATOM 1572 C C . SER A 1 210 ? -18.398 -6.916 20.559 1.00 93.75 210 SER A C 1
ATOM 1574 O O . SER A 1 210 ? -17.387 -6.892 21.262 1.00 93.75 210 SER A O 1
ATOM 1576 N N . THR A 1 211 ? -18.399 -6.421 19.319 1.00 95.25 211 THR A N 1
ATOM 1577 C CA . THR A 1 211 ? -17.215 -5.812 18.700 1.00 95.25 211 THR A CA 1
ATOM 1578 C C . THR A 1 211 ? -17.549 -4.623 17.812 1.00 95.25 211 THR A C 1
ATOM 1580 O O . THR A 1 211 ? -18.653 -4.505 17.282 1.00 95.25 211 THR A O 1
ATOM 1583 N N . ILE A 1 212 ? -16.554 -3.758 17.629 1.00 95.81 212 ILE A N 1
ATOM 1584 C CA . ILE A 1 212 ? -16.489 -2.745 16.576 1.00 95.81 212 ILE A CA 1
ATOM 1585 C C . ILE A 1 212 ? -15.364 -3.164 15.643 1.00 95.81 212 ILE A C 1
ATOM 1587 O O . ILE A 1 212 ? -14.247 -3.431 16.094 1.00 95.81 212 ILE A O 1
ATOM 1591 N N . THR A 1 213 ? -15.656 -3.226 14.350 1.00 94.44 213 THR A N 1
ATOM 1592 C CA . THR A 1 213 ? -14.698 -3.670 13.338 1.00 94.44 213 THR A CA 1
ATOM 1593 C C . THR A 1 213 ? -14.528 -2.641 12.240 1.00 94.44 213 THR A C 1
ATOM 1595 O O . THR A 1 213 ? -15.492 -1.981 11.853 1.00 94.44 213 THR A O 1
ATOM 1598 N N . VAL A 1 214 ? -13.304 -2.519 11.733 1.00 93.25 214 VAL A N 1
ATOM 1599 C CA . VAL A 1 214 ? -12.987 -1.717 10.549 1.00 93.25 214 VAL A CA 1
ATOM 1600 C C . VAL A 1 214 ? -12.083 -2.515 9.623 1.00 93.25 214 VAL A C 1
ATOM 1602 O O . VAL A 1 214 ? -11.110 -3.134 10.060 1.00 93.25 214 VAL A O 1
ATOM 1605 N N . ASP A 1 215 ? -12.445 -2.492 8.346 1.00 88.88 215 ASP A N 1
ATOM 1606 C CA . ASP A 1 215 ? -11.662 -3.000 7.226 1.00 88.88 215 ASP A CA 1
ATOM 1607 C C . ASP A 1 215 ? -11.049 -1.799 6.503 1.00 88.88 215 ASP A C 1
ATOM 1609 O O . ASP A 1 215 ? -11.750 -0.825 6.231 1.00 88.88 215 ASP A O 1
ATOM 1613 N N . PHE A 1 216 ? -9.745 -1.840 6.247 1.00 85.56 216 PHE A N 1
ATOM 1614 C CA . PHE A 1 216 ? -9.002 -0.731 5.643 1.00 85.56 216 PHE A CA 1
ATOM 1615 C C . PHE A 1 216 ? -8.104 -1.175 4.486 1.00 85.56 216 PHE A C 1
ATOM 1617 O O . PHE A 1 216 ? -7.323 -0.372 3.965 1.00 85.56 216 PHE A O 1
ATOM 1624 N N . ASP A 1 217 ? -8.211 -2.438 4.064 1.00 82.62 217 ASP A N 1
ATOM 1625 C CA . ASP A 1 217 ? -7.323 -3.010 3.052 1.00 82.62 217 ASP A CA 1
ATOM 1626 C C . ASP A 1 217 ? -7.513 -2.362 1.692 1.00 82.62 217 ASP A C 1
ATOM 1628 O O . ASP A 1 217 ? -6.542 -2.064 0.993 1.00 82.62 217 ASP A O 1
ATOM 1632 N N . GLU A 1 218 ? -8.768 -2.112 1.316 1.00 82.56 218 GLU A N 1
ATOM 1633 C CA . GLU A 1 218 ? -9.083 -1.490 0.036 1.00 82.56 218 GLU A CA 1
ATOM 1634 C C . GLU A 1 218 ? -8.502 -0.074 -0.043 1.00 82.56 218 GLU A C 1
ATOM 1636 O O . GLU A 1 218 ? -7.865 0.283 -1.039 1.00 82.56 218 GLU A O 1
ATOM 1641 N N . GLY A 1 219 ? -8.659 0.715 1.023 1.00 87.19 219 GLY A N 1
ATOM 1642 C CA . GLY A 1 219 ? -8.134 2.076 1.101 1.00 87.19 219 GLY A CA 1
ATOM 1643 C C . GLY A 1 219 ? -6.604 2.114 1.037 1.00 87.19 219 GLY A C 1
ATOM 1644 O O . GLY A 1 219 ? -6.040 2.807 0.184 1.00 87.19 219 GLY A O 1
ATOM 1645 N N . LEU A 1 220 ? -5.926 1.294 1.850 1.00 88.81 220 LEU A N 1
ATOM 1646 C CA . LEU A 1 220 ? -4.463 1.185 1.850 1.00 88.81 220 LEU A CA 1
ATOM 1647 C C . LEU A 1 220 ? -3.927 0.672 0.504 1.00 88.81 220 LEU A C 1
ATOM 1649 O O . LEU A 1 220 ? -2.975 1.227 -0.050 1.00 88.81 220 LEU A O 1
ATOM 1653 N N . GLY A 1 221 ? -4.544 -0.369 -0.056 1.00 88.69 221 GLY A N 1
ATOM 1654 C CA . GLY A 1 221 ? -4.153 -0.939 -1.342 1.00 88.69 221 GLY A CA 1
ATOM 1655 C C . GLY A 1 221 ? -4.311 0.055 -2.494 1.00 88.69 221 GLY A C 1
ATOM 1656 O O . GLY A 1 221 ? -3.432 0.154 -3.354 1.00 88.69 221 GLY A O 1
ATOM 1657 N N . ASN A 1 222 ? -5.397 0.831 -2.503 1.00 88.94 222 ASN A N 1
ATOM 1658 C CA . ASN A 1 222 ? -5.624 1.878 -3.499 1.00 88.94 222 ASN A CA 1
ATOM 1659 C C . ASN A 1 222 ? -4.642 3.044 -3.343 1.00 88.94 222 ASN A C 1
ATOM 1661 O O . ASN A 1 222 ? -4.115 3.524 -4.352 1.00 88.94 222 ASN A O 1
ATOM 1665 N N . TYR A 1 223 ? -4.345 3.455 -2.106 1.00 91.94 223 TYR A N 1
ATOM 1666 C CA . TYR A 1 223 ? -3.311 4.449 -1.828 1.00 91.94 223 TYR A CA 1
ATOM 1667 C C . TYR A 1 223 ? -1.964 4.011 -2.406 1.00 91.94 223 TYR A C 1
ATOM 1669 O O . TYR A 1 223 ? -1.375 4.735 -3.203 1.00 91.94 223 TYR A O 1
ATOM 1677 N N . LEU A 1 224 ? -1.511 2.793 -2.096 1.00 92.06 224 LEU A N 1
ATOM 1678 C CA . LEU A 1 224 ? -0.221 2.286 -2.570 1.00 92.06 224 LEU A CA 1
ATOM 1679 C C . LEU A 1 224 ? -0.151 2.174 -4.093 1.00 92.06 224 LEU A C 1
ATOM 1681 O O . LEU A 1 224 ? 0.842 2.591 -4.687 1.00 92.06 224 LEU A O 1
ATOM 1685 N N . LYS A 1 225 ? -1.206 1.667 -4.746 1.00 91.31 225 LYS A N 1
ATOM 1686 C CA . LYS A 1 225 ? -1.279 1.626 -6.218 1.00 91.31 225 LYS A CA 1
ATOM 1687 C C . LYS A 1 225 ? -1.098 3.016 -6.820 1.00 91.31 225 LYS A C 1
ATOM 1689 O O . LYS A 1 225 ? -0.326 3.171 -7.764 1.00 91.31 225 LYS A O 1
ATOM 1694 N N . LYS A 1 226 ? -1.778 4.021 -6.263 1.00 92.88 226 LYS A N 1
ATOM 1695 C CA . LYS A 1 226 ? -1.673 5.409 -6.715 1.00 92.88 226 LYS A CA 1
ATOM 1696 C C . LYS A 1 226 ? -0.273 5.971 -6.473 1.00 92.88 226 LYS A C 1
ATOM 1698 O O . LYS A 1 226 ? 0.323 6.489 -7.410 1.00 92.88 226 LYS A O 1
ATOM 1703 N N . THR A 1 227 ? 0.279 5.798 -5.275 1.00 94.88 227 THR A N 1
ATOM 1704 C CA . THR A 1 227 ? 1.630 6.256 -4.920 1.00 94.88 227 THR A CA 1
ATOM 1705 C C . THR A 1 227 ? 2.688 5.649 -5.842 1.00 94.88 227 THR A C 1
ATOM 1707 O O . THR A 1 227 ? 3.517 6.370 -6.397 1.00 94.88 227 THR A O 1
ATOM 1710 N N . TYR A 1 228 ? 2.642 4.338 -6.094 1.00 94.88 228 TYR A N 1
ATOM 1711 C CA . TYR A 1 228 ? 3.562 3.702 -7.039 1.00 94.88 228 TYR A CA 1
ATOM 1712 C C . TYR A 1 228 ? 3.359 4.196 -8.469 1.00 94.88 228 TYR A C 1
ATOM 1714 O O . TYR A 1 228 ? 4.341 4.480 -9.155 1.00 94.88 228 TYR A O 1
ATOM 1722 N N . ALA A 1 229 ? 2.113 4.337 -8.924 1.00 95.25 229 ALA A N 1
ATOM 1723 C CA . ALA A 1 229 ? 1.837 4.871 -10.250 1.00 95.25 229 ALA A CA 1
ATOM 1724 C C . ALA A 1 229 ? 2.394 6.294 -10.411 1.00 95.25 229 ALA A C 1
ATOM 1726 O O . ALA A 1 229 ? 3.021 6.592 -11.425 1.00 95.25 229 ALA A O 1
ATOM 1727 N N . GLU A 1 230 ? 2.239 7.157 -9.409 1.00 95.69 230 GLU A N 1
ATOM 1728 C CA . GLU A 1 230 ? 2.780 8.518 -9.409 1.00 95.69 230 GLU A CA 1
ATOM 1729 C C . GLU A 1 230 ? 4.314 8.527 -9.460 1.00 95.69 230 GLU A C 1
ATOM 1731 O O . GLU A 1 230 ? 4.888 9.229 -10.295 1.00 95.69 230 GLU A O 1
ATOM 1736 N N . ILE A 1 231 ? 4.979 7.695 -8.651 1.00 96.50 231 ILE A N 1
ATOM 1737 C CA . ILE A 1 231 ? 6.446 7.582 -8.634 1.00 96.50 231 ILE A CA 1
ATOM 1738 C C . ILE A 1 231 ? 6.986 7.063 -9.978 1.00 96.50 231 ILE A C 1
ATOM 1740 O O . ILE A 1 231 ? 7.990 7.571 -10.478 1.00 96.50 231 ILE A O 1
ATOM 1744 N N . LEU A 1 232 ? 6.334 6.064 -10.586 1.00 96.69 232 LEU A N 1
ATOM 1745 C CA . LEU A 1 232 ? 6.799 5.442 -11.832 1.00 96.69 232 LEU A CA 1
ATOM 1746 C C . LEU A 1 232 ? 6.386 6.211 -13.099 1.00 96.69 232 LEU A C 1
ATOM 1748 O O . LEU A 1 232 ? 7.015 6.037 -14.147 1.00 96.69 232 LEU A O 1
ATOM 1752 N N . SER A 1 233 ? 5.358 7.062 -13.038 1.00 97.38 233 SER A N 1
ATOM 1753 C CA . SER A 1 233 ? 4.796 7.751 -14.211 1.00 97.38 233 SER A CA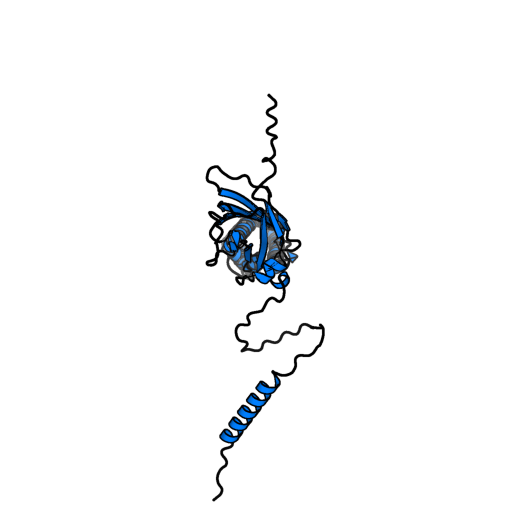 1
ATOM 1754 C C . SER A 1 233 ? 5.828 8.539 -15.031 1.00 97.38 233 SER A C 1
ATOM 1756 O O . SER A 1 233 ? 5.843 8.379 -16.255 1.00 97.38 233 SER A O 1
ATOM 1758 N N . PRO A 1 234 ? 6.732 9.347 -14.437 1.00 97.81 234 PRO A N 1
ATOM 1759 C CA . PRO A 1 234 ? 7.745 10.074 -15.205 1.00 97.81 234 PRO A CA 1
ATOM 1760 C C . PRO A 1 234 ? 8.687 9.148 -15.983 1.00 97.81 234 PRO A C 1
ATOM 1762 O O . PRO A 1 234 ? 9.063 9.445 -17.121 1.00 97.81 234 PRO A O 1
ATOM 1765 N N . LEU A 1 235 ? 9.056 8.007 -15.393 1.00 97.94 235 LEU A N 1
ATOM 1766 C CA . LEU A 1 235 ? 9.891 7.005 -16.048 1.00 97.94 235 LEU A CA 1
ATOM 1767 C C . LEU A 1 235 ? 9.139 6.321 -17.193 1.00 97.94 235 LEU A C 1
ATOM 1769 O O . LEU A 1 235 ? 9.674 6.228 -18.295 1.00 97.94 235 LEU A O 1
ATOM 1773 N N . VAL A 1 236 ? 7.898 5.889 -16.952 1.00 97.88 236 VAL A N 1
ATOM 1774 C CA . VAL A 1 236 ? 7.056 5.218 -17.955 1.00 97.88 236 VAL A CA 1
ATOM 1775 C C . VAL A 1 236 ? 6.790 6.125 -19.149 1.00 97.88 236 VAL A C 1
ATOM 1777 O O . VAL A 1 236 ? 7.018 5.718 -20.286 1.00 97.88 236 VAL A O 1
ATOM 1780 N N . ASN A 1 237 ? 6.375 7.367 -18.904 1.00 97.44 237 ASN A N 1
ATOM 1781 C CA . ASN A 1 237 ? 6.082 8.332 -19.962 1.00 97.44 237 ASN A CA 1
ATOM 1782 C C . ASN A 1 237 ? 7.344 8.702 -20.748 1.00 97.44 237 ASN A C 1
ATOM 1784 O O . ASN A 1 237 ? 7.315 8.768 -21.977 1.00 97.44 237 ASN A O 1
ATOM 1788 N N . GLY A 1 238 ? 8.470 8.897 -20.052 1.00 97.25 238 GLY A N 1
ATOM 1789 C CA . GLY A 1 238 ? 9.756 9.141 -20.700 1.00 97.25 238 GLY A CA 1
ATOM 1790 C C . GLY A 1 238 ? 10.197 7.964 -21.571 1.00 97.25 238 GLY A C 1
ATOM 1791 O O . GLY A 1 238 ? 10.715 8.170 -22.667 1.00 97.25 238 GLY A O 1
ATOM 1792 N N . LEU A 1 239 ? 9.975 6.730 -21.108 1.00 97.62 239 LEU A N 1
ATOM 1793 C CA . LEU A 1 239 ? 10.386 5.524 -21.822 1.00 97.62 239 LEU A CA 1
ATOM 1794 C C . LEU A 1 239 ? 9.494 5.272 -23.036 1.00 97.62 239 LEU A C 1
ATOM 1796 O O . LEU A 1 239 ? 10.008 4.956 -24.104 1.00 97.62 239 LEU A O 1
ATOM 1800 N N . ASP A 1 240 ? 8.184 5.459 -22.895 1.00 97.75 240 ASP A N 1
ATOM 1801 C CA . ASP A 1 240 ? 7.227 5.382 -23.999 1.00 97.75 240 ASP A CA 1
ATOM 1802 C C . ASP A 1 240 ? 7.556 6.401 -25.098 1.00 97.75 240 ASP A C 1
ATOM 1804 O O . ASP A 1 240 ? 7.654 6.043 -26.275 1.00 97.75 240 ASP A O 1
ATOM 1808 N N . GLN A 1 241 ? 7.817 7.657 -24.719 1.00 96.31 241 GLN A N 1
ATOM 1809 C CA . GLN A 1 241 ? 8.212 8.686 -25.678 1.00 96.31 241 GLN A CA 1
ATOM 1810 C C . GLN A 1 241 ? 9.542 8.341 -26.355 1.00 96.31 241 GLN A C 1
ATOM 1812 O O . GLN A 1 241 ? 9.646 8.417 -27.576 1.00 96.31 241 GLN A O 1
ATOM 1817 N N . PHE A 1 242 ? 10.537 7.887 -25.593 1.00 96.00 242 PHE A N 1
ATOM 1818 C CA . PHE A 1 242 ? 11.824 7.477 -26.151 1.00 96.00 242 PHE A CA 1
ATOM 1819 C C . PHE A 1 242 ? 11.696 6.306 -27.134 1.00 96.00 242 PHE A C 1
ATOM 1821 O O . PHE A 1 242 ? 12.309 6.318 -28.201 1.00 96.00 242 PHE A O 1
ATOM 1828 N N . VAL A 1 243 ? 10.875 5.305 -26.806 1.00 95.06 243 VAL A N 1
ATOM 1829 C CA . VAL A 1 243 ? 10.561 4.175 -27.689 1.00 95.06 243 VAL A CA 1
ATOM 1830 C C . VAL A 1 243 ? 9.928 4.669 -28.992 1.00 95.06 243 VAL A C 1
ATOM 1832 O O . VAL A 1 243 ? 10.347 4.244 -30.071 1.00 95.06 243 VAL A O 1
ATOM 1835 N N . LYS A 1 244 ? 8.967 5.598 -28.917 1.00 93.75 244 LYS A N 1
ATOM 1836 C CA . LYS A 1 244 ? 8.341 6.218 -30.095 1.00 93.75 244 LYS A CA 1
ATOM 1837 C C . LYS A 1 244 ? 9.351 6.998 -30.934 1.00 93.75 244 LYS A C 1
ATOM 1839 O O . LYS A 1 244 ? 9.387 6.823 -32.151 1.00 93.75 244 LYS A O 1
ATOM 1844 N N . ASP A 1 245 ? 10.200 7.802 -30.303 1.00 90.94 245 ASP A N 1
ATOM 1845 C CA . ASP A 1 245 ? 11.229 8.592 -30.984 1.00 90.94 245 ASP A CA 1
ATOM 1846 C C . ASP A 1 245 ? 12.249 7.694 -31.694 1.00 90.94 245 ASP A C 1
ATOM 1848 O O . ASP A 1 245 ? 12.628 7.959 -32.837 1.00 90.94 245 ASP A O 1
ATOM 1852 N N . LEU A 1 246 ? 12.649 6.589 -31.058 1.00 89.38 246 LEU A N 1
ATOM 1853 C CA . LEU A 1 246 ? 13.565 5.617 -31.646 1.00 89.38 246 LEU A CA 1
ATOM 1854 C C . LEU A 1 246 ? 12.940 4.906 -32.854 1.00 89.38 246 LEU A C 1
ATOM 1856 O O . LEU A 1 246 ? 13.595 4.784 -33.888 1.00 89.38 246 LEU A O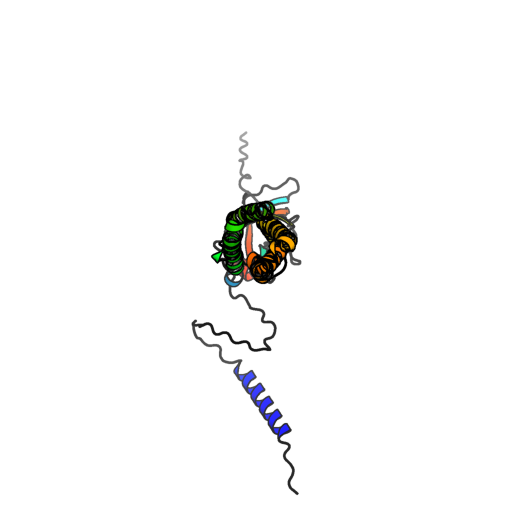 1
ATOM 1860 N N . VAL A 1 247 ? 11.674 4.484 -32.754 1.00 89.81 247 VAL A N 1
ATOM 1861 C CA . VAL A 1 247 ? 10.922 3.864 -33.862 1.00 89.81 247 VAL A CA 1
ATOM 1862 C C . VAL A 1 247 ? 10.763 4.835 -35.030 1.00 89.81 247 VAL A C 1
ATOM 1864 O O . VAL A 1 247 ? 11.021 4.467 -36.176 1.00 89.81 247 VAL A O 1
ATOM 1867 N N . ASN A 1 248 ? 10.393 6.084 -34.752 1.00 88.38 248 ASN A N 1
ATOM 1868 C CA . ASN A 1 248 ? 10.205 7.111 -35.775 1.00 88.38 248 ASN A CA 1
ATOM 1869 C C . ASN A 1 248 ? 11.529 7.541 -36.420 1.00 88.38 248 ASN A C 1
ATOM 1871 O O . ASN A 1 248 ? 11.558 7.892 -37.599 1.00 88.38 248 ASN A O 1
ATOM 1875 N N . GLY A 1 249 ? 12.635 7.497 -35.672 1.00 84.19 249 GLY A N 1
ATOM 1876 C CA . GLY A 1 249 ? 13.979 7.762 -36.183 1.00 84.19 249 GLY A CA 1
ATOM 1877 C C . GLY A 1 249 ? 14.601 6.591 -36.938 1.00 84.19 249 GLY A C 1
ATOM 1878 O O . GLY A 1 249 ? 15.550 6.772 -37.707 1.00 84.19 249 GLY A O 1
ATOM 1879 N N . LEU A 1 250 ? 14.058 5.388 -36.765 1.00 83.69 250 LEU A N 1
ATOM 1880 C CA . LEU A 1 250 ? 14.601 4.165 -37.330 1.00 83.69 250 LEU A CA 1
ATOM 1881 C C . LEU A 1 250 ? 14.698 4.166 -38.866 1.00 83.69 250 LEU A C 1
ATOM 1883 O O . LEU A 1 250 ? 15.703 3.678 -39.359 1.00 83.69 250 LEU A O 1
ATOM 1887 N N . PRO A 1 251 ? 13.772 4.727 -39.668 1.00 83.81 251 PRO A N 1
ATOM 1888 C CA . PRO A 1 251 ? 13.942 4.803 -41.124 1.00 83.81 251 PRO A CA 1
ATOM 1889 C C . PRO A 1 251 ? 15.193 5.582 -41.557 1.00 83.81 251 PRO A C 1
ATOM 1891 O O . PRO A 1 251 ? 15.815 5.247 -42.565 1.00 83.81 251 PRO A O 1
ATOM 1894 N N . LEU A 1 252 ? 15.591 6.591 -40.776 1.00 79.69 252 LEU A N 1
ATOM 1895 C CA . LEU A 1 252 ? 16.782 7.408 -41.025 1.00 79.69 252 LEU A CA 1
ATOM 1896 C C . LEU A 1 252 ? 18.058 6.733 -40.496 1.00 79.69 252 LEU A C 1
ATOM 1898 O O . LEU A 1 252 ? 19.115 6.834 -41.115 1.00 79.69 252 LEU A O 1
ATOM 1902 N N . LEU A 1 253 ? 17.958 6.006 -39.378 1.00 78.50 253 LEU A N 1
ATOM 1903 C CA . LEU A 1 253 ? 19.067 5.263 -38.762 1.00 78.50 253 LEU A CA 1
ATOM 1904 C C . LEU A 1 253 ? 19.248 3.841 -39.340 1.00 78.50 253 LEU A C 1
ATOM 1906 O O . LEU A 1 253 ? 20.296 3.215 -39.178 1.00 78.50 253 LEU A O 1
ATOM 1910 N N . GLY A 1 254 ? 18.231 3.313 -40.018 1.00 67.94 254 GLY A N 1
ATOM 1911 C CA . GLY A 1 254 ? 17.958 1.880 -40.158 1.00 67.94 254 GLY A CA 1
ATOM 1912 C C . GLY A 1 254 ? 18.890 1.126 -41.092 1.00 67.94 254 GLY A C 1
ATOM 1913 O O . GLY A 1 254 ? 19.111 -0.063 -40.888 1.00 67.94 254 GLY A O 1
ATOM 1914 N N . LYS A 1 255 ? 19.509 1.809 -42.063 1.00 67.81 255 LYS A N 1
ATOM 1915 C CA . LYS A 1 255 ? 20.501 1.183 -42.956 1.00 67.81 255 LYS A CA 1
ATOM 1916 C C . LYS A 1 255 ? 21.829 0.873 -42.264 1.00 67.81 255 LYS A C 1
ATOM 1918 O O . LYS A 1 255 ? 22.553 0.006 -42.735 1.00 67.81 255 LYS A O 1
ATOM 1923 N N . ILE A 1 256 ? 22.152 1.580 -41.181 1.00 69.19 256 ILE A N 1
ATOM 1924 C CA . ILE A 1 256 ? 23.444 1.466 -40.488 1.00 69.19 256 ILE A CA 1
ATOM 1925 C C . ILE A 1 256 ? 23.250 0.861 -39.095 1.00 69.19 256 ILE A C 1
ATOM 1927 O O . ILE A 1 256 ? 24.019 -0.002 -38.687 1.00 69.19 256 ILE A O 1
ATOM 1931 N N . LEU A 1 257 ? 22.204 1.277 -38.377 1.00 80.94 257 LEU A N 1
ATOM 1932 C CA . LEU A 1 257 ? 21.972 0.907 -36.979 1.00 80.94 257 LEU A CA 1
ATOM 1933 C C . LEU A 1 257 ? 20.736 0.046 -36.755 1.00 80.94 257 LEU A C 1
ATOM 1935 O O . LEU A 1 257 ? 20.590 -0.494 -35.665 1.00 80.94 257 LEU A O 1
ATOM 1939 N N . GLY A 1 258 ? 19.862 -0.115 -37.751 1.00 81.81 258 GLY A N 1
ATOM 1940 C CA . GLY A 1 258 ? 18.649 -0.933 -37.629 1.00 81.81 258 GLY A CA 1
ATOM 1941 C C . GLY A 1 258 ? 18.913 -2.336 -37.062 1.00 81.81 258 GLY A C 1
ATOM 1942 O O . GLY A 1 258 ? 18.251 -2.711 -36.097 1.00 81.81 258 GLY A O 1
ATOM 1943 N N . PRO A 1 259 ? 19.925 -3.084 -37.555 1.00 84.25 259 PRO A N 1
ATOM 1944 C CA . PRO A 1 259 ? 20.258 -4.407 -37.021 1.00 84.25 259 PRO A CA 1
ATOM 1945 C C . PRO A 1 259 ? 20.676 -4.422 -35.543 1.00 84.25 259 PRO A C 1
ATOM 1947 O O . PRO A 1 259 ? 20.554 -5.453 -34.894 1.00 84.25 259 PRO A O 1
ATOM 1950 N N . VAL A 1 260 ? 21.168 -3.298 -35.013 1.00 85.31 260 VAL A N 1
ATOM 1951 C CA . VAL A 1 260 ? 21.624 -3.171 -33.619 1.00 85.31 260 VAL A CA 1
ATOM 1952 C C . VAL A 1 260 ? 20.520 -2.601 -32.724 1.00 85.31 260 VAL A C 1
ATOM 1954 O O . VAL A 1 260 ? 20.338 -3.056 -31.599 1.00 85.31 260 VAL A O 1
ATOM 1957 N N . LEU A 1 261 ? 19.757 -1.624 -33.220 1.00 88.00 261 LEU A N 1
ATOM 1958 C CA . LEU A 1 261 ? 18.709 -0.939 -32.462 1.00 88.00 261 LEU A CA 1
ATOM 1959 C C . LEU A 1 261 ? 17.415 -1.756 -32.370 1.00 88.00 261 LEU A C 1
ATOM 1961 O O . LEU A 1 261 ? 16.757 -1.700 -31.334 1.00 88.00 261 LEU A O 1
ATOM 1965 N N . ASN A 1 262 ? 17.065 -2.537 -33.399 1.00 89.88 262 ASN A N 1
ATOM 1966 C CA . ASN A 1 262 ? 15.835 -3.342 -33.395 1.00 89.88 262 ASN A CA 1
ATOM 1967 C C . ASN A 1 262 ? 15.809 -4.389 -32.276 1.00 89.88 262 ASN A C 1
ATOM 1969 O O . ASN A 1 262 ? 14.823 -4.420 -31.542 1.00 89.88 262 ASN A O 1
ATOM 1973 N N . PRO A 1 263 ? 16.872 -5.196 -32.067 1.00 90.81 263 PRO A N 1
ATOM 1974 C CA . PRO A 1 263 ? 16.906 -6.117 -30.937 1.00 90.81 263 PRO A CA 1
ATOM 1975 C C . PRO A 1 263 ? 16.733 -5.394 -29.598 1.00 90.81 263 PRO A C 1
ATOM 1977 O O . PRO A 1 263 ? 15.901 -5.796 -28.797 1.00 90.81 263 PRO A O 1
ATOM 1980 N N . ILE A 1 264 ? 17.440 -4.278 -29.378 1.00 91.00 264 ILE A N 1
ATOM 1981 C CA . ILE A 1 264 ? 17.346 -3.510 -28.125 1.00 91.00 264 ILE A CA 1
ATOM 1982 C C . ILE A 1 264 ? 15.917 -3.001 -27.888 1.00 91.00 264 ILE A C 1
ATOM 1984 O O . ILE A 1 264 ? 15.383 -3.094 -26.780 1.00 91.00 264 ILE A O 1
ATOM 1988 N N . LEU A 1 265 ? 15.284 -2.477 -28.934 1.00 92.38 265 LEU A N 1
ATOM 1989 C CA . LEU A 1 265 ? 13.912 -1.998 -28.881 1.00 92.38 265 LEU A CA 1
ATOM 1990 C C . LEU A 1 265 ? 12.934 -3.116 -28.491 1.00 92.38 265 LEU A C 1
ATOM 1992 O O . LEU A 1 265 ? 12.128 -2.933 -27.577 1.00 92.38 265 LEU A O 1
ATOM 1996 N N . ASP A 1 266 ? 13.006 -4.255 -29.177 1.00 92.31 266 ASP A N 1
ATOM 1997 C CA . ASP A 1 266 ? 12.003 -5.316 -29.068 1.00 92.31 266 ASP A CA 1
ATOM 1998 C C . ASP A 1 266 ? 12.214 -6.233 -27.862 1.00 92.31 266 ASP A C 1
ATOM 2000 O O . ASP A 1 266 ? 11.236 -6.700 -27.281 1.00 92.31 266 ASP A O 1
ATOM 2004 N N . THR A 1 267 ? 13.461 -6.474 -27.449 1.00 90.69 267 THR A N 1
ATOM 2005 C CA . THR A 1 267 ? 13.766 -7.423 -26.366 1.00 90.69 267 THR A CA 1
ATOM 2006 C C . THR A 1 267 ? 14.092 -6.759 -25.035 1.00 90.69 267 THR A C 1
ATOM 2008 O O . THR A 1 267 ? 14.085 -7.450 -24.020 1.00 90.69 267 THR A O 1
ATOM 2011 N N . ALA A 1 268 ? 14.384 -5.454 -25.008 1.00 92.62 268 ALA A N 1
ATOM 2012 C CA . ALA A 1 268 ? 14.703 -4.741 -23.770 1.00 92.62 268 ALA A CA 1
ATOM 2013 C C . ALA A 1 268 ? 13.724 -3.595 -23.490 1.00 92.62 268 ALA A C 1
ATOM 2015 O O . ALA A 1 268 ? 13.020 -3.633 -22.483 1.00 92.62 268 ALA A O 1
ATOM 2016 N N . LEU A 1 269 ? 13.618 -2.602 -24.380 1.00 95.38 269 LEU A N 1
ATOM 2017 C CA . LEU A 1 269 ? 12.843 -1.389 -24.086 1.00 95.38 269 LEU A CA 1
ATOM 2018 C C . LEU A 1 269 ? 11.332 -1.645 -24.007 1.00 95.38 269 LEU A C 1
ATOM 2020 O O . LEU A 1 269 ? 10.707 -1.262 -23.020 1.00 95.38 269 LEU A O 1
ATOM 2024 N N . LYS A 1 270 ? 10.738 -2.299 -25.015 1.00 95.00 270 LYS A N 1
ATOM 2025 C CA . LYS A 1 270 ? 9.290 -2.580 -25.036 1.00 95.00 270 LYS A CA 1
ATOM 2026 C C . LYS A 1 270 ? 8.840 -3.505 -23.893 1.00 95.00 270 LYS A C 1
ATOM 2028 O O . LYS A 1 270 ? 7.834 -3.180 -23.265 1.00 95.00 270 LYS A O 1
ATOM 2033 N N . PRO A 1 271 ? 9.546 -4.608 -23.565 1.00 95.31 271 PRO A N 1
ATOM 2034 C CA . PRO A 1 271 ? 9.179 -5.445 -22.422 1.00 95.31 271 PRO A CA 1
ATOM 2035 C C . PRO A 1 271 ? 9.251 -4.705 -21.085 1.00 95.31 271 PRO A C 1
ATOM 2037 O O . PRO A 1 271 ? 8.320 -4.800 -20.288 1.00 95.31 271 PRO A O 1
ATOM 2040 N N . VAL A 1 272 ? 10.313 -3.921 -20.854 1.00 95.50 272 VAL A N 1
ATOM 2041 C CA . VAL A 1 272 ? 10.436 -3.085 -19.648 1.00 95.50 272 VAL A CA 1
ATOM 2042 C C . VAL A 1 272 ? 9.295 -2.075 -19.577 1.00 95.50 272 VAL A C 1
ATOM 2044 O O . VAL A 1 272 ? 8.674 -1.927 -18.527 1.00 95.50 272 VAL A O 1
ATOM 2047 N N . LEU A 1 273 ? 8.977 -1.420 -20.696 1.00 96.31 273 LEU A N 1
ATOM 2048 C CA . LEU A 1 273 ? 7.859 -0.489 -20.767 1.00 96.31 273 LEU A CA 1
ATOM 2049 C C . LEU A 1 273 ? 6.536 -1.172 -20.401 1.00 96.31 273 LEU A C 1
ATOM 2051 O O . LEU A 1 273 ? 5.803 -0.639 -19.576 1.00 96.31 273 LEU A O 1
ATOM 2055 N N . GLY A 1 274 ? 6.261 -2.359 -20.946 1.00 94.69 274 GLY A N 1
ATOM 2056 C CA . GLY A 1 274 ? 5.052 -3.123 -20.627 1.00 94.69 274 GLY A CA 1
ATOM 2057 C C . GLY A 1 274 ? 4.956 -3.509 -19.147 1.00 94.69 274 GLY A C 1
ATOM 2058 O O . GLY A 1 274 ? 3.895 -3.366 -18.544 1.00 94.69 274 GLY A O 1
ATOM 2059 N N . LEU A 1 275 ? 6.068 -3.933 -18.536 1.00 95.00 275 LEU A N 1
ATOM 2060 C CA . LEU A 1 275 ? 6.121 -4.245 -17.102 1.00 95.00 275 LEU A CA 1
ATOM 2061 C C . LEU A 1 275 ? 5.823 -3.016 -16.234 1.00 95.00 275 LEU A C 1
ATOM 2063 O O . LEU A 1 275 ? 5.014 -3.098 -15.311 1.00 95.00 275 LEU A O 1
ATOM 2067 N N . LEU A 1 276 ? 6.447 -1.873 -16.536 1.00 95.94 276 LEU A N 1
ATOM 2068 C CA . LEU A 1 276 ? 6.248 -0.637 -15.775 1.00 95.94 276 LEU A CA 1
ATOM 2069 C C . LEU A 1 276 ? 4.849 -0.035 -16.015 1.00 95.94 276 LEU A C 1
ATOM 2071 O O . LEU A 1 276 ? 4.232 0.466 -15.079 1.00 95.94 276 LEU A O 1
ATOM 2075 N N . GLN A 1 277 ? 4.308 -0.137 -17.234 1.00 95.75 277 GLN A N 1
ATOM 2076 C CA . GLN A 1 277 ? 2.922 0.241 -17.547 1.00 95.75 277 GLN A CA 1
ATOM 2077 C C . GLN A 1 277 ? 1.905 -0.613 -16.786 1.00 95.75 277 GLN A C 1
ATOM 2079 O O . GLN A 1 277 ? 0.859 -0.098 -16.397 1.00 95.75 277 GLN A O 1
ATOM 2084 N N . GLY A 1 278 ? 2.217 -1.886 -16.522 1.00 94.00 278 GLY A N 1
ATOM 2085 C CA . GLY A 1 278 ? 1.421 -2.733 -15.634 1.00 94.00 278 GLY A CA 1
ATOM 2086 C C . GLY A 1 278 ? 1.173 -2.062 -14.282 1.00 94.00 278 GLY A C 1
ATOM 2087 O O . GLY A 1 278 ? 0.024 -1.988 -13.849 1.00 94.00 278 GLY A O 1
ATOM 2088 N N . VAL A 1 279 ? 2.213 -1.468 -13.684 1.00 92.62 279 VAL A N 1
ATOM 2089 C CA . VAL A 1 279 ? 2.122 -0.733 -12.407 1.00 92.62 279 VAL A CA 1
ATOM 2090 C C . VAL A 1 279 ? 1.206 0.474 -12.501 1.00 92.62 279 VAL A C 1
ATOM 2092 O O . VAL A 1 279 ? 0.328 0.629 -11.657 1.00 92.62 279 VAL A O 1
ATOM 2095 N N . ILE A 1 280 ? 1.349 1.284 -13.552 1.00 94.25 280 ILE A N 1
ATOM 2096 C CA . ILE A 1 280 ? 0.475 2.446 -13.779 1.00 94.25 280 ILE A CA 1
ATOM 2097 C C . ILE A 1 280 ? -0.993 2.019 -13.890 1.00 94.25 280 ILE A C 1
ATOM 2099 O O . ILE A 1 280 ? -1.881 2.681 -13.360 1.00 94.25 280 ILE A O 1
ATOM 2103 N N . ASN A 1 281 ? -1.243 0.881 -14.534 1.00 91.12 281 ASN A N 1
ATOM 2104 C CA . ASN A 1 281 ? -2.583 0.336 -14.721 1.00 91.12 281 ASN A CA 1
ATOM 2105 C C . ASN A 1 281 ? -3.089 -0.465 -13.506 1.00 91.12 281 ASN A C 1
ATOM 2107 O O . ASN A 1 281 ? -4.203 -0.983 -13.547 1.00 91.12 281 ASN A O 1
ATOM 2111 N N . GLY A 1 282 ? -2.283 -0.620 -12.449 1.00 85.75 282 GLY A N 1
ATOM 2112 C CA . GLY A 1 282 ? -2.626 -1.419 -11.272 1.00 85.75 282 GLY A CA 1
ATOM 2113 C C . GLY A 1 282 ? -2.736 -2.924 -11.546 1.00 85.75 282 GLY A C 1
ATOM 2114 O O . GLY A 1 282 ? -3.503 -3.614 -10.877 1.00 85.75 282 GLY A O 1
ATOM 2115 N N . THR A 1 283 ? -1.998 -3.442 -12.532 1.00 86.88 283 THR A N 1
ATOM 2116 C CA . THR A 1 283 ? -2.061 -4.840 -12.993 1.00 86.88 283 THR A CA 1
ATOM 2117 C C . THR A 1 283 ? -0.676 -5.474 -13.153 1.00 86.88 283 THR A C 1
ATOM 2119 O O . THR A 1 283 ? 0.345 -4.793 -13.235 1.00 86.88 283 THR A O 1
ATOM 2122 N N . GLY A 1 284 ? -0.628 -6.803 -13.221 1.00 89.31 284 GLY A N 1
ATOM 2123 C CA . GLY A 1 284 ? 0.590 -7.550 -13.538 1.00 89.31 284 GLY A CA 1
ATOM 2124 C C . GLY A 1 284 ? 1.524 -7.810 -12.355 1.00 89.31 284 GLY A C 1
ATOM 2125 O O . GLY A 1 284 ? 1.328 -7.334 -11.236 1.00 89.31 284 GLY A O 1
ATOM 2126 N N . ASP A 1 285 ? 2.560 -8.600 -12.631 1.00 88.81 285 ASP A N 1
ATOM 2127 C CA . ASP A 1 285 ? 3.425 -9.190 -11.603 1.00 88.81 285 ASP A CA 1
ATOM 2128 C C . ASP A 1 285 ? 4.218 -8.147 -10.817 1.00 88.81 285 ASP A C 1
ATOM 2130 O O . ASP A 1 285 ? 4.398 -8.296 -9.611 1.00 88.81 285 ASP A O 1
ATOM 2134 N N . LEU A 1 286 ? 4.656 -7.066 -11.471 1.00 90.81 286 LEU A N 1
ATOM 2135 C CA . LEU A 1 286 ? 5.392 -5.996 -10.799 1.00 90.81 286 LEU A CA 1
ATOM 2136 C C . LEU A 1 286 ? 4.508 -5.238 -9.802 1.00 90.81 286 LEU A C 1
ATOM 2138 O O . LEU A 1 286 ? 4.966 -4.936 -8.704 1.00 90.81 286 LEU A O 1
ATOM 2142 N N . THR A 1 287 ? 3.238 -4.999 -10.136 1.00 90.00 287 THR A N 1
ATOM 2143 C CA . THR A 1 287 ? 2.263 -4.410 -9.204 1.00 90.00 287 THR A CA 1
ATOM 2144 C C . THR A 1 287 ? 2.076 -5.301 -7.985 1.00 90.00 287 THR A C 1
ATOM 2146 O O . THR A 1 287 ? 2.152 -4.827 -6.855 1.00 90.00 287 THR A O 1
ATOM 2149 N N . ASN A 1 288 ? 1.890 -6.605 -8.200 1.00 88.19 288 ASN A N 1
ATOM 2150 C CA . ASN A 1 288 ? 1.734 -7.562 -7.107 1.00 88.19 288 ASN A CA 1
ATOM 2151 C C . ASN A 1 288 ? 2.996 -7.635 -6.238 1.00 88.19 288 ASN A C 1
ATOM 2153 O O . ASN A 1 288 ? 2.900 -7.679 -5.016 1.00 88.19 288 ASN A O 1
ATOM 2157 N N . ALA A 1 289 ? 4.181 -7.616 -6.850 1.00 89.19 289 ALA A N 1
ATOM 2158 C CA . ALA A 1 289 ? 5.448 -7.625 -6.128 1.00 89.19 289 ALA A CA 1
ATOM 2159 C C . ALA A 1 289 ? 5.643 -6.354 -5.283 1.00 89.19 289 ALA A C 1
ATOM 2161 O O . ALA A 1 289 ? 6.120 -6.446 -4.157 1.00 89.19 289 ALA A O 1
ATOM 2162 N N . LEU A 1 290 ? 5.239 -5.189 -5.800 1.00 89.56 290 LEU A N 1
ATOM 2163 C CA . LEU A 1 290 ? 5.271 -3.919 -5.073 1.00 89.56 290 LEU A CA 1
ATOM 2164 C C . LEU A 1 290 ? 4.289 -3.903 -3.894 1.00 89.56 290 LEU A C 1
ATOM 2166 O O . LEU A 1 290 ? 4.669 -3.530 -2.794 1.00 89.56 290 LEU A O 1
ATOM 2170 N N . LEU A 1 291 ? 3.045 -4.349 -4.088 1.00 86.94 291 LEU A N 1
ATOM 2171 C CA . LEU A 1 291 ? 2.036 -4.364 -3.018 1.00 86.94 291 LEU A CA 1
ATOM 2172 C C . LEU A 1 291 ? 2.323 -5.416 -1.931 1.00 86.94 291 LEU A C 1
ATOM 2174 O O . LEU A 1 291 ? 1.882 -5.275 -0.793 1.00 86.94 291 LEU A O 1
ATOM 2178 N N . ASN A 1 292 ? 3.091 -6.453 -2.263 1.00 83.69 292 ASN A N 1
ATOM 2179 C CA . ASN A 1 292 ? 3.594 -7.431 -1.298 1.00 83.69 292 ASN A CA 1
ATOM 2180 C C . ASN A 1 292 ? 4.934 -7.022 -0.667 1.00 83.69 292 ASN A C 1
ATOM 2182 O O . ASN A 1 292 ? 5.495 -7.788 0.119 1.00 83.69 292 ASN A O 1
ATOM 2186 N N . ALA A 1 293 ? 5.470 -5.846 -1.007 1.00 83.25 293 ALA A N 1
ATOM 2187 C CA . ALA A 1 293 ? 6.685 -5.349 -0.387 1.00 83.25 293 ALA A CA 1
ATOM 2188 C C . ALA A 1 293 ? 6.450 -5.070 1.104 1.00 83.25 293 ALA A C 1
ATOM 2190 O O . ALA A 1 293 ? 5.372 -4.659 1.537 1.00 83.25 293 ALA A O 1
ATOM 2191 N N . ARG A 1 294 ? 7.496 -5.284 1.901 1.00 80.31 294 ARG A N 1
ATOM 2192 C CA . ARG A 1 294 ? 7.465 -5.152 3.362 1.00 80.31 294 ARG A CA 1
ATOM 2193 C C . ARG A 1 294 ? 7.640 -3.696 3.769 1.00 80.31 294 ARG A C 1
ATOM 2195 O O . ARG A 1 294 ? 8.695 -3.297 4.248 1.00 80.31 294 ARG A O 1
ATOM 2202 N N . ILE A 1 295 ? 6.605 -2.905 3.522 1.00 85.06 295 ILE A N 1
ATOM 2203 C CA . ILE A 1 295 ? 6.652 -1.449 3.681 1.00 85.06 295 ILE A CA 1
ATOM 2204 C C . ILE A 1 295 ? 5.786 -0.934 4.828 1.00 85.06 295 ILE A C 1
ATOM 2206 O O . ILE A 1 295 ? 5.685 0.270 4.998 1.00 85.06 295 ILE A O 1
ATOM 2210 N N . LEU A 1 296 ? 5.140 -1.797 5.610 1.00 87.62 296 LEU A N 1
ATOM 2211 C CA . LEU A 1 296 ? 4.302 -1.349 6.723 1.00 87.62 296 LEU A CA 1
ATOM 2212 C C . LEU A 1 296 ? 5.168 -1.085 7.965 1.00 87.62 296 LEU A C 1
ATOM 2214 O O . LEU A 1 296 ? 5.899 -1.966 8.418 1.00 87.62 296 LEU A O 1
ATOM 2218 N N . GLY A 1 297 ? 5.099 0.140 8.487 1.00 89.06 297 GLY A N 1
ATOM 2219 C CA . GLY A 1 297 ? 5.849 0.622 9.647 1.00 89.06 297 GLY A CA 1
ATOM 2220 C C . GLY A 1 297 ? 5.014 0.647 10.927 1.00 89.06 297 GLY A C 1
ATOM 2221 O O . GLY A 1 297 ? 4.358 -0.339 11.278 1.00 89.06 297 GLY A O 1
ATOM 2222 N N . GLU A 1 298 ? 5.065 1.763 11.657 1.00 91.81 298 GLU A N 1
ATOM 2223 C CA . GLU A 1 298 ? 4.172 2.008 12.792 1.00 91.81 298 GLU A CA 1
ATOM 2224 C C . GLU A 1 298 ? 2.729 2.232 12.318 1.00 91.81 298 GLU A C 1
ATOM 2226 O O . GLU A 1 298 ? 2.463 2.875 11.304 1.00 91.81 298 GLU A O 1
ATOM 2231 N N . ASN A 1 299 ? 1.780 1.690 13.072 1.00 93.38 299 ASN A N 1
ATOM 2232 C CA . ASN A 1 299 ? 0.354 1.798 12.804 1.00 93.38 299 ASN A CA 1
ATOM 2233 C C . ASN A 1 299 ? -0.337 2.392 14.025 1.00 93.38 299 ASN A C 1
ATOM 2235 O O . ASN A 1 299 ? -0.005 2.052 15.164 1.00 93.38 299 ASN A O 1
ATOM 2239 N N . LYS A 1 300 ? -1.336 3.234 13.778 1.00 95.69 300 LYS A N 1
ATOM 2240 C CA . LYS A 1 300 ? -2.206 3.819 14.790 1.00 95.69 300 LYS A CA 1
ATOM 2241 C C . LYS A 1 300 ? -3.650 3.776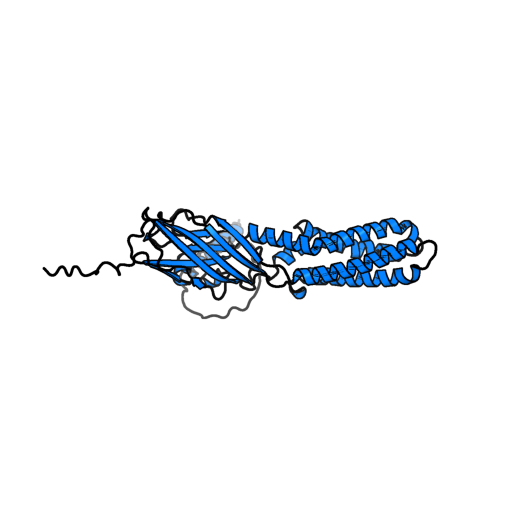 14.295 1.00 95.69 300 LYS A C 1
ATOM 2243 O O . LYS A 1 300 ? -3.946 4.270 13.212 1.00 95.69 300 LYS A O 1
ATOM 2248 N N . TYR A 1 301 ? -4.531 3.223 15.116 1.00 96.50 301 TYR A N 1
ATOM 2249 C CA . TYR A 1 301 ? -5.964 3.121 14.865 1.00 96.50 301 TYR A CA 1
ATOM 2250 C C . TYR A 1 301 ? -6.700 3.737 16.051 1.00 96.50 301 TYR A C 1
ATOM 2252 O O . TYR A 1 301 ? -6.670 3.173 17.144 1.00 96.50 301 TYR A O 1
ATOM 2260 N N . THR A 1 302 ? -7.318 4.898 15.859 1.00 97.94 302 THR A N 1
ATOM 2261 C CA . THR A 1 302 ? -8.017 5.635 16.919 1.00 97.94 302 THR A CA 1
ATOM 2262 C C . THR A 1 302 ? -9.516 5.501 16.718 1.00 97.94 302 THR A C 1
ATOM 2264 O O . THR A 1 302 ? -10.076 6.119 15.822 1.00 97.94 302 THR A O 1
ATOM 2267 N N . LEU A 1 303 ? -10.166 4.680 17.536 1.00 98.00 303 LEU A N 1
ATOM 2268 C CA . LEU A 1 303 ? -11.617 4.656 17.640 1.00 98.00 303 LEU A CA 1
ATOM 2269 C C . LEU A 1 303 ? -12.093 5.928 18.342 1.00 98.00 303 LEU A C 1
ATOM 2271 O O . LEU A 1 303 ? -11.580 6.264 19.402 1.00 98.00 303 LEU A O 1
ATOM 2275 N N . HIS A 1 304 ? -13.125 6.549 17.791 1.00 97.81 304 HIS A N 1
ATOM 2276 C CA . HIS A 1 304 ? -13.952 7.578 18.399 1.00 97.81 304 HIS A CA 1
ATOM 2277 C C . HIS A 1 304 ? -15.381 7.054 18.472 1.00 97.81 304 HIS A C 1
ATOM 2279 O O . HIS A 1 304 ? -15.914 6.584 17.465 1.00 97.81 304 HIS A O 1
ATOM 2285 N N . ALA A 1 305 ? -16.000 7.104 19.647 1.00 96.81 305 ALA A N 1
ATOM 2286 C CA . ALA A 1 305 ? -17.358 6.614 19.831 1.00 96.81 305 ALA A CA 1
ATOM 2287 C C . ALA A 1 305 ? -18.088 7.362 20.950 1.00 96.81 305 ALA A C 1
ATOM 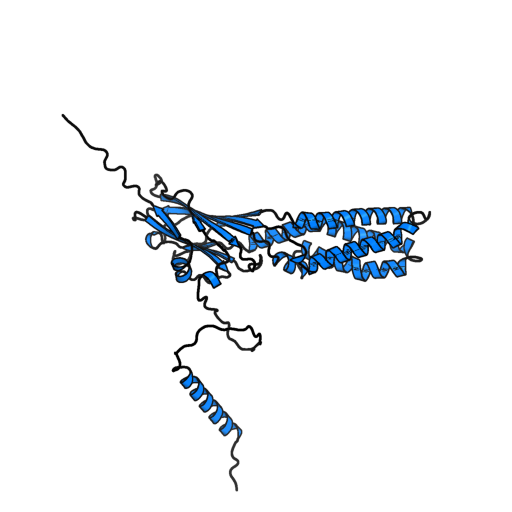2289 O O . ALA A 1 305 ? -17.472 7.954 21.837 1.00 96.81 305 ALA A O 1
ATOM 2290 N N . THR A 1 306 ? -19.417 7.280 20.919 1.00 96.19 306 THR A N 1
ATOM 2291 C CA . THR A 1 306 ? -20.289 7.803 21.972 1.00 96.19 306 THR A CA 1
ATOM 2292 C C . THR A 1 306 ? -21.037 6.649 22.629 1.00 96.19 306 THR A C 1
ATOM 2294 O O . THR A 1 306 ? -21.526 5.758 21.934 1.00 96.19 306 THR A O 1
ATOM 2297 N N . THR A 1 307 ? -21.174 6.659 23.953 1.00 95.94 307 THR A N 1
ATOM 2298 C CA . THR A 1 307 ? -21.997 5.691 24.693 1.00 95.94 307 THR A CA 1
ATOM 2299 C C . THR A 1 307 ? -22.983 6.382 25.625 1.00 95.94 307 THR A C 1
ATOM 2301 O O . THR A 1 307 ? -22.668 7.412 26.212 1.00 95.94 307 THR A O 1
ATOM 2304 N N . SER A 1 308 ? -24.174 5.813 25.811 1.00 93.88 308 SER A N 1
ATOM 2305 C CA . SER A 1 308 ? -25.024 6.167 26.958 1.00 93.88 308 SER A CA 1
ATOM 2306 C C . SER A 1 308 ? -24.429 5.638 28.273 1.00 93.88 308 SER A C 1
ATOM 2308 O O . SER A 1 308 ? -23.567 4.757 28.230 1.00 93.88 308 SER A O 1
ATOM 2310 N N . ASP A 1 309 ? -24.940 6.102 29.421 1.00 89.69 309 ASP A N 1
ATOM 2311 C CA . ASP A 1 309 ? -24.465 5.702 30.758 1.00 89.69 309 ASP A CA 1
ATOM 2312 C C . ASP A 1 309 ? -24.275 4.164 30.896 1.00 89.69 309 ASP A C 1
ATOM 2314 O O . ASP A 1 309 ? -25.226 3.378 30.719 1.00 89.69 309 ASP A O 1
ATOM 2318 N N . PRO A 1 310 ? -23.043 3.698 31.180 1.00 88.06 310 PRO A N 1
ATOM 2319 C CA . PRO A 1 310 ? -22.743 2.287 31.403 1.00 88.06 310 PRO A CA 1
ATOM 2320 C C . PRO A 1 310 ? -23.463 1.687 32.617 1.00 88.06 310 PRO A C 1
ATOM 2322 O O . PRO A 1 310 ? -23.699 0.480 32.627 1.00 88.06 310 PRO A O 1
ATOM 2325 N N . ASN A 1 311 ? -23.850 2.501 33.604 1.00 89.62 311 ASN A N 1
ATOM 2326 C CA . ASN A 1 311 ? -24.286 2.094 34.945 1.00 89.62 311 ASN A CA 1
ATOM 2327 C C . ASN A 1 311 ? -23.223 1.306 35.736 1.00 89.62 311 ASN A C 1
ATOM 2329 O O . ASN A 1 311 ? -23.561 0.554 36.651 1.00 89.62 311 ASN A O 1
ATOM 2333 N N . VAL A 1 312 ? -21.944 1.478 35.397 1.00 91.12 312 VAL A N 1
ATOM 2334 C CA . VAL A 1 312 ? -20.794 0.913 36.117 1.00 91.12 312 VAL A CA 1
ATOM 2335 C C . VAL A 1 312 ? -19.684 1.964 36.230 1.00 91.12 312 VAL A C 1
ATOM 2337 O O . VAL A 1 312 ? -19.609 2.849 35.376 1.00 91.12 312 VAL A O 1
ATOM 2340 N N . PRO A 1 313 ? -18.817 1.891 37.256 1.00 90.69 313 PRO A N 1
ATOM 2341 C CA . PRO A 1 313 ? -17.751 2.876 37.447 1.00 90.69 313 PRO A CA 1
ATOM 2342 C C . PRO A 1 313 ? -16.644 2.785 36.390 1.00 90.69 313 PRO A C 1
ATOM 2344 O O . PRO A 1 313 ? -16.025 3.797 36.079 1.00 90.69 313 PRO A O 1
ATOM 2347 N N . PHE A 1 314 ? -16.392 1.602 35.823 1.00 94.06 314 PHE A N 1
ATOM 2348 C CA . PHE A 1 314 ? -15.354 1.400 34.815 1.00 94.06 314 PHE A CA 1
ATOM 2349 C C . PHE A 1 314 ? -15.725 0.305 33.812 1.00 94.06 314 PHE A C 1
ATOM 2351 O O . PHE A 1 314 ? -16.521 -0.580 34.127 1.00 94.06 314 PHE A O 1
ATOM 2358 N N . SER A 1 315 ? -15.103 0.355 32.634 1.00 95.50 315 SER A N 1
ATOM 2359 C CA . SER A 1 315 ? -15.213 -0.655 31.575 1.00 95.50 315 SER A CA 1
ATOM 2360 C C . SER A 1 315 ? -13.853 -0.987 30.970 1.00 95.50 315 SER A C 1
ATOM 2362 O O . SER A 1 315 ? -13.027 -0.100 30.748 1.00 95.50 315 SER A O 1
ATOM 2364 N N . ASP A 1 316 ? -13.640 -2.267 30.665 1.00 95.81 316 ASP A N 1
ATOM 2365 C CA . ASP A 1 316 ? -12.373 -2.798 30.157 1.00 95.81 316 ASP A CA 1
ATOM 2366 C C . ASP A 1 316 ? -12.444 -3.125 28.665 1.00 95.81 316 ASP A C 1
ATOM 2368 O O . ASP A 1 316 ? -13.094 -4.081 28.251 1.00 95.81 316 ASP A O 1
ATOM 2372 N N . PHE A 1 317 ? -11.709 -2.379 27.851 1.00 96.31 317 PHE A N 1
ATOM 2373 C CA . PHE A 1 317 ? -11.633 -2.590 26.413 1.00 96.31 317 PHE A CA 1
ATOM 2374 C C . PHE A 1 317 ? -10.378 -3.358 26.029 1.00 96.31 317 PHE A C 1
ATOM 2376 O O . PHE A 1 317 ? -9.303 -3.153 26.594 1.00 96.31 317 PHE A O 1
ATOM 2383 N N . HIS A 1 318 ? -10.507 -4.189 25.002 1.00 96.06 318 HIS A N 1
ATOM 2384 C C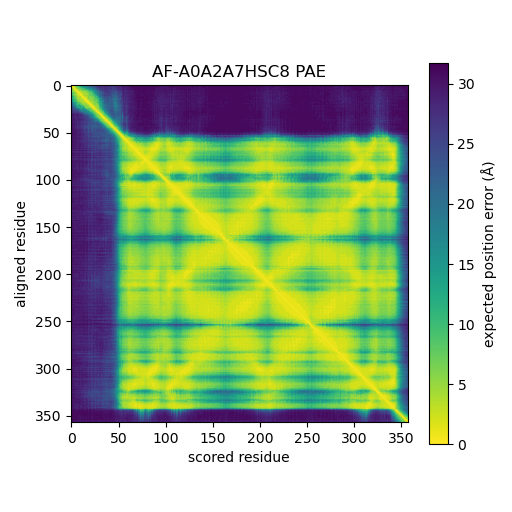A . HIS A 1 318 ? -9.405 -4.850 24.324 1.00 96.06 318 HIS A CA 1
ATOM 2385 C C . HIS A 1 318 ? -9.447 -4.510 22.840 1.00 96.06 318 HIS A C 1
ATOM 2387 O O . HIS A 1 318 ? -10.520 -4.317 22.264 1.00 96.06 318 HIS A O 1
ATOM 2393 N N . ALA A 1 319 ? -8.282 -4.456 22.204 1.00 94.50 319 ALA A N 1
ATOM 2394 C CA . ALA A 1 319 ? -8.210 -4.221 20.772 1.00 94.50 319 ALA A CA 1
ATOM 2395 C C . ALA A 1 319 ? -7.071 -5.001 20.130 1.00 94.50 319 ALA A C 1
ATOM 2397 O O . ALA A 1 319 ? -5.986 -5.131 20.697 1.00 94.50 319 ALA A O 1
ATOM 2398 N N . ALA A 1 320 ? -7.321 -5.494 18.923 1.00 92.00 320 ALA A N 1
ATOM 2399 C CA . ALA A 1 320 ? -6.337 -6.193 18.119 1.00 92.00 320 ALA A CA 1
ATOM 2400 C C . ALA A 1 320 ? -6.493 -5.819 16.646 1.00 92.00 320 ALA A C 1
ATOM 2402 O O . ALA A 1 320 ? -7.600 -5.622 16.149 1.00 92.00 320 ALA A O 1
ATOM 2403 N N . ALA A 1 321 ? -5.369 -5.775 15.944 1.00 90.62 321 ALA A N 1
ATOM 2404 C CA . ALA A 1 321 ? -5.344 -5.782 14.495 1.00 90.62 321 ALA A CA 1
ATOM 2405 C C . ALA A 1 321 ? -5.034 -7.216 14.065 1.00 90.62 321 ALA A C 1
ATOM 2407 O O . ALA A 1 321 ? -4.007 -7.761 14.477 1.00 90.62 321 ALA A O 1
ATOM 2408 N N . ILE A 1 322 ? -5.918 -7.832 13.288 1.00 88.00 322 ILE A N 1
ATOM 2409 C CA . ILE A 1 322 ? -5.858 -9.254 12.954 1.00 88.00 322 ILE A CA 1
ATOM 2410 C C . ILE A 1 322 ? -5.777 -9.489 11.449 1.00 88.00 322 ILE A C 1
ATOM 2412 O O . ILE A 1 322 ? -6.269 -8.687 10.658 1.00 88.00 322 ILE A O 1
ATOM 2416 N N . LYS A 1 323 ? -5.183 -10.618 11.069 1.00 82.88 323 LYS A N 1
ATOM 2417 C CA . LYS A 1 323 ? -5.165 -11.144 9.710 1.00 82.88 323 LYS A CA 1
ATOM 2418 C C . LYS A 1 323 ? -6.434 -11.954 9.453 1.00 82.88 323 LYS A C 1
ATOM 2420 O O . LYS A 1 323 ? -6.764 -12.873 10.203 1.00 82.88 323 LYS A O 1
ATOM 2425 N N . GLY A 1 324 ? -7.106 -11.655 8.350 1.00 75.75 324 GLY A N 1
ATOM 2426 C CA . GLY A 1 324 ? -8.300 -12.347 7.890 1.00 75.75 324 GLY A CA 1
ATOM 2427 C C . GLY A 1 324 ? -9.596 -11.901 8.567 1.00 75.75 324 GLY A C 1
ATOM 2428 O O . GLY A 1 324 ? -9.674 -10.913 9.293 1.00 75.75 324 GLY A O 1
ATOM 2429 N N . ASN A 1 325 ? -10.650 -12.670 8.294 1.00 71.75 325 ASN A N 1
ATOM 2430 C CA . ASN A 1 325 ? -12.027 -12.342 8.672 1.00 71.75 325 ASN A CA 1
ATOM 2431 C C . ASN A 1 325 ? -12.522 -13.043 9.947 1.00 71.75 325 ASN A C 1
ATOM 2433 O O . ASN A 1 325 ? -13.631 -12.774 10.408 1.00 71.75 325 ASN A O 1
ATOM 2437 N N . LEU A 1 326 ? -11.740 -13.974 10.496 1.00 71.50 326 LEU A N 1
ATOM 2438 C CA . LEU A 1 326 ? -12.126 -14.770 11.659 1.00 71.50 326 LEU A CA 1
ATOM 2439 C C . LEU A 1 326 ? -11.781 -14.025 12.948 1.00 71.50 326 LEU A C 1
ATOM 2441 O O . LEU A 1 326 ? -10.622 -13.944 13.343 1.00 71.50 326 LEU A O 1
ATOM 2445 N N . ILE A 1 327 ? -12.809 -13.517 13.623 1.00 79.19 327 ILE A N 1
ATOM 2446 C CA . ILE A 1 327 ? -12.677 -12.845 14.916 1.00 79.19 327 ILE A CA 1
ATOM 2447 C C . ILE A 1 327 ? -12.885 -13.875 16.025 1.00 79.19 327 ILE A C 1
ATOM 2449 O O . ILE A 1 327 ? -13.972 -14.432 16.168 1.00 79.19 327 ILE A O 1
ATOM 2453 N N . ASN A 1 328 ? -11.850 -14.106 16.832 1.00 83.38 328 ASN A N 1
ATOM 2454 C CA . ASN A 1 328 ? -11.943 -14.917 18.042 1.00 83.38 328 ASN A CA 1
ATOM 2455 C C . ASN A 1 328 ? -11.856 -14.011 19.280 1.00 83.38 328 ASN A C 1
ATOM 2457 O O . ASN A 1 328 ? -10.767 -13.625 19.708 1.00 83.38 328 ASN A O 1
ATOM 2461 N N . LEU A 1 329 ? -13.018 -13.669 19.843 1.00 82.50 329 LEU A N 1
ATOM 2462 C CA . LEU A 1 329 ? -13.144 -12.794 21.015 1.00 82.50 329 LEU A CA 1
ATOM 2463 C C . LEU A 1 329 ? -12.397 -13.323 22.244 1.00 82.50 329 LEU A C 1
ATOM 2465 O O . LEU A 1 329 ? -11.803 -12.531 22.973 1.00 82.50 329 LEU A O 1
ATOM 2469 N N . ASP A 1 330 ? -12.367 -14.638 22.455 1.00 84.00 330 ASP A N 1
ATOM 2470 C CA . ASP A 1 330 ? -11.647 -15.246 23.578 1.00 84.00 330 ASP A CA 1
ATOM 2471 C C . ASP A 1 330 ? -10.135 -15.029 23.464 1.00 84.00 330 ASP A C 1
ATOM 2473 O O . ASP A 1 330 ? -9.468 -14.772 24.466 1.00 84.00 330 ASP A O 1
ATOM 2477 N N . LEU A 1 331 ? -9.581 -15.116 22.251 1.00 84.31 331 LEU A N 1
ATOM 2478 C CA . LEU A 1 331 ? -8.158 -14.849 22.024 1.00 84.31 331 LEU A CA 1
ATOM 2479 C C . LEU A 1 331 ? -7.833 -13.365 22.214 1.00 84.31 331 LEU A C 1
ATOM 2481 O O . LEU A 1 331 ? -6.800 -13.037 22.797 1.00 84.31 331 LEU A O 1
ATOM 2485 N N . ILE A 1 332 ? -8.716 -12.473 21.758 1.00 84.88 332 ILE A N 1
ATOM 2486 C CA . ILE A 1 332 ? -8.524 -11.023 21.885 1.00 84.88 332 ILE A CA 1
ATOM 2487 C C . ILE A 1 332 ? -8.614 -10.599 23.356 1.00 84.88 332 ILE A C 1
ATOM 2489 O O . ILE A 1 332 ? -7.709 -9.949 23.863 1.00 84.88 332 ILE A O 1
ATOM 2493 N N . THR A 1 333 ? -9.649 -11.013 24.082 1.00 84.88 333 THR A N 1
ATOM 2494 C CA . THR A 1 333 ? -9.829 -10.636 25.496 1.00 84.88 333 THR A CA 1
ATOM 2495 C C . THR A 1 333 ? -8.736 -11.196 26.412 1.00 84.88 333 THR A C 1
ATOM 2497 O O . THR A 1 333 ? -8.349 -10.541 27.376 1.00 84.88 333 THR A O 1
ATOM 2500 N N . LYS A 1 334 ? -8.183 -12.381 26.113 1.00 84.38 334 LYS A N 1
ATOM 2501 C CA . LYS A 1 334 ? -7.107 -12.989 26.923 1.00 84.38 334 LYS A CA 1
ATOM 2502 C C . LYS A 1 334 ? -5.703 -12.515 26.549 1.00 84.38 334 LYS A C 1
ATOM 2504 O O . LYS A 1 334 ? -4.822 -12.542 27.404 1.00 84.38 334 LYS A O 1
ATOM 2509 N N . GLY A 1 335 ? -5.474 -12.162 25.284 1.00 80.19 335 GLY A N 1
ATOM 2510 C CA . GLY A 1 335 ? -4.128 -11.940 24.747 1.00 80.19 335 GLY A CA 1
ATOM 2511 C C . GLY A 1 335 ? -3.846 -10.532 24.232 1.00 80.19 335 GLY A C 1
ATOM 2512 O O . GLY A 1 335 ? -2.678 -10.198 24.045 1.00 80.19 335 GLY A O 1
ATOM 2513 N N . ALA A 1 336 ? -4.874 -9.721 23.966 1.00 88.44 336 ALA A N 1
ATOM 2514 C CA . ALA A 1 336 ? -4.706 -8.403 23.365 1.00 88.44 336 ALA A CA 1
AT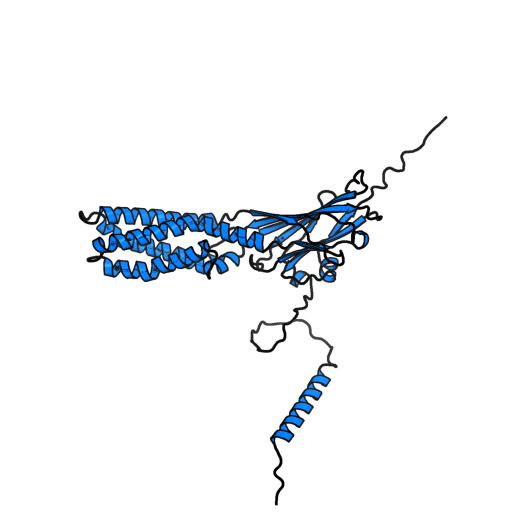OM 2515 C C . ALA A 1 336 ? -4.539 -7.306 24.416 1.00 88.44 336 ALA A C 1
ATOM 2517 O O . ALA A 1 336 ? -4.898 -7.461 25.587 1.00 88.44 336 ALA A O 1
ATOM 2518 N N . SER A 1 337 ? -4.020 -6.166 23.966 1.00 88.19 337 SER A N 1
ATOM 2519 C CA . SER A 1 337 ? -3.791 -4.995 24.803 1.00 88.19 337 SER A CA 1
ATOM 2520 C C . SER A 1 337 ? -5.105 -4.483 25.387 1.00 88.19 337 SER A C 1
ATOM 2522 O O . SER A 1 337 ? -6.104 -4.365 24.676 1.00 88.19 337 SER A O 1
ATOM 2524 N N . LYS A 1 338 ? -5.074 -4.176 26.685 1.00 94.81 338 LYS A N 1
ATOM 2525 C CA . LYS A 1 338 ? -6.216 -3.727 27.481 1.00 94.81 338 LYS A CA 1
ATOM 2526 C C . LYS A 1 338 ? -6.112 -2.232 27.788 1.00 94.81 338 LYS A C 1
ATOM 2528 O O . LYS A 1 338 ? -5.018 -1.755 28.082 1.00 94.81 338 LYS A O 1
ATOM 2533 N N . GLN A 1 339 ? -7.245 -1.536 27.799 1.00 96.81 339 GLN A N 1
ATOM 2534 C CA . GLN A 1 339 ? -7.396 -0.184 28.336 1.00 96.81 339 GLN A CA 1
ATOM 2535 C C . GLN A 1 339 ? -8.690 -0.097 29.148 1.00 96.81 339 GLN A C 1
ATOM 2537 O O . GLN A 1 339 ? -9.732 -0.566 28.699 1.00 96.81 339 GLN A O 1
ATOM 2542 N N . THR A 1 340 ? -8.622 0.524 30.322 1.00 96.00 340 THR A N 1
ATOM 2543 C CA . THR A 1 340 ? -9.785 0.766 31.186 1.00 96.00 340 THR A CA 1
ATOM 2544 C C . THR A 1 340 ? -10.246 2.215 31.031 1.00 96.00 340 THR A C 1
ATOM 2546 O O . THR A 1 340 ? -9.412 3.116 30.948 1.00 96.00 340 THR A O 1
ATOM 2549 N N . ILE A 1 341 ? -11.558 2.436 30.963 1.00 95.62 341 ILE A N 1
ATOM 2550 C CA . ILE A 1 341 ? -12.183 3.765 31.019 1.00 95.62 341 ILE A CA 1
ATOM 2551 C C . ILE A 1 341 ? -13.012 3.850 32.298 1.00 95.62 341 ILE A C 1
ATOM 2553 O O . ILE A 1 341 ? -13.728 2.903 32.618 1.00 95.62 341 ILE A O 1
ATOM 2557 N N . HIS A 1 342 ? -12.918 4.973 33.003 1.00 94.25 342 HIS A N 1
ATOM 2558 C CA . HIS A 1 342 ? -13.610 5.294 34.244 1.00 94.25 342 HIS A CA 1
ATOM 2559 C C . HIS A 1 342 ? -14.724 6.315 33.959 1.00 94.25 342 HIS A C 1
ATOM 2561 O O . HIS A 1 342 ? -14.465 7.426 33.515 1.00 94.25 342 HIS A O 1
ATOM 2567 N N . TRP A 1 343 ? -15.985 5.934 34.166 1.00 89.00 343 TRP A N 1
ATOM 2568 C CA . TRP A 1 343 ? -17.151 6.705 33.697 1.00 89.00 343 TRP A CA 1
ATOM 2569 C C . TRP A 1 343 ? -17.736 7.657 34.740 1.00 89.00 343 TRP A C 1
ATOM 2571 O O . TRP A 1 343 ? -18.396 8.636 34.393 1.00 89.00 343 TRP A O 1
ATOM 2581 N N . LYS A 1 344 ? -17.539 7.348 36.021 1.00 79.38 344 LYS A N 1
ATOM 2582 C CA . LYS A 1 344 ? -17.980 8.177 37.141 1.00 79.38 344 LYS A CA 1
ATOM 2583 C C . LYS A 1 344 ? -16.781 8.559 37.982 1.00 79.38 344 LYS A C 1
ATOM 2585 O O . LYS A 1 344 ? -16.017 7.683 38.382 1.00 79.38 344 LYS A O 1
ATOM 2590 N N . ASP A 1 345 ? -16.675 9.848 38.266 1.00 57.88 345 ASP A N 1
ATOM 2591 C CA . ASP A 1 345 ? -15.854 10.348 39.354 1.00 57.88 345 ASP A CA 1
ATOM 2592 C C . ASP A 1 345 ? -16.802 10.579 40.535 1.00 57.88 345 ASP A C 1
ATOM 2594 O O . ASP A 1 345 ? -17.534 11.566 40.583 1.00 57.88 345 ASP A O 1
ATOM 2598 N N . ASP A 1 346 ? -16.879 9.614 41.452 1.00 48.94 346 ASP A N 1
ATOM 2599 C CA . ASP A 1 346 ? -17.666 9.762 42.685 1.00 48.94 346 ASP A CA 1
ATOM 2600 C C . ASP A 1 346 ? -16.940 10.683 43.704 1.00 48.94 346 ASP A C 1
ATOM 2602 O O . ASP A 1 346 ? -17.307 10.720 44.876 1.00 48.94 346 ASP A O 1
ATOM 2606 N N . SER A 1 347 ? -15.895 11.423 43.301 1.00 44.09 347 SER A N 1
ATOM 2607 C CA . SER A 1 347 ? -15.017 12.162 44.220 1.00 44.09 347 SER A CA 1
ATOM 2608 C C . SER A 1 347 ? -15.565 13.487 44.761 1.00 44.09 347 SER A C 1
ATOM 2610 O O . SER A 1 347 ? -14.949 14.042 45.666 1.00 44.09 347 SER A O 1
ATOM 2612 N N . ASP A 1 348 ? -16.706 13.987 44.273 1.00 44.50 348 ASP A N 1
ATOM 2613 C CA . ASP A 1 348 ? -17.192 15.338 44.617 1.00 44.50 348 ASP A CA 1
ATOM 2614 C C . ASP A 1 348 ? -18.487 15.363 45.461 1.00 44.50 348 ASP A C 1
ATOM 2616 O O . ASP A 1 348 ? -19.099 16.422 45.622 1.00 44.50 348 ASP A O 1
ATOM 2620 N N . SER A 1 349 ? -18.928 14.240 46.051 1.00 42.06 349 SER A N 1
ATOM 2621 C CA . SER A 1 349 ? -20.117 14.251 46.931 1.00 42.06 349 SER A CA 1
ATOM 2622 C C . SER A 1 349 ? -19.856 14.641 48.390 1.00 42.06 349 SER A C 1
ATOM 2624 O O . SER A 1 349 ? -20.821 14.840 49.124 1.00 42.06 349 SER A O 1
ATOM 2626 N N . ASP A 1 350 ? -18.599 14.821 48.800 1.00 44.31 350 ASP A N 1
ATOM 2627 C CA . ASP A 1 350 ? -18.241 15.191 50.176 1.00 44.31 350 ASP A CA 1
ATOM 2628 C C . ASP A 1 350 ? -17.764 16.655 50.229 1.00 44.31 350 ASP A C 1
ATOM 2630 O O . ASP A 1 350 ? -16.671 16.984 50.682 1.00 44.31 350 ASP A O 1
ATOM 2634 N N . SER A 1 351 ? -18.595 17.567 49.717 1.00 41.94 351 SER A N 1
ATOM 2635 C CA . SER A 1 351 ? -18.527 18.986 50.077 1.00 41.94 351 SER A CA 1
ATOM 2636 C C . SER A 1 351 ? -19.350 19.172 51.346 1.00 41.94 351 SER A C 1
ATOM 2638 O O . SER A 1 351 ? -20.564 19.386 51.283 1.00 41.94 351 SER A O 1
ATOM 2640 N N . ASP A 1 352 ? -18.660 19.068 52.476 1.00 48.66 352 ASP A N 1
ATOM 2641 C CA . ASP A 1 352 ? -19.141 19.275 53.836 1.00 48.66 352 ASP A CA 1
ATOM 2642 C C . ASP A 1 352 ? -20.213 20.370 53.944 1.00 48.66 352 ASP A C 1
ATOM 2644 O O . ASP A 1 352 ? -19.984 21.570 53.771 1.00 48.66 352 ASP A O 1
ATOM 2648 N N . SER A 1 353 ? -21.415 19.915 54.284 1.00 46.22 353 SER A N 1
ATOM 2649 C CA . SER A 1 353 ? -22.477 20.722 54.866 1.00 46.22 353 SER A CA 1
ATOM 2650 C C . SER A 1 353 ? -22.113 21.063 56.318 1.00 46.22 353 SER A C 1
ATOM 2652 O O . SER A 1 353 ? -22.797 20.628 57.243 1.00 46.22 353 SER A O 1
ATOM 2654 N N . ASP A 1 354 ? -21.088 21.886 56.526 1.00 46.03 354 ASP A N 1
ATOM 2655 C CA . ASP A 1 354 ? -20.880 22.574 57.805 1.00 46.03 354 ASP A CA 1
ATOM 2656 C C . ASP A 1 354 ? -21.633 23.910 57.770 1.00 46.03 354 ASP A C 1
ATOM 2658 O O . ASP A 1 354 ? -21.094 24.995 57.552 1.00 46.03 354 ASP A O 1
ATOM 2662 N N . SER A 1 355 ? -22.953 23.802 57.945 1.00 47.78 355 SER A N 1
ATOM 2663 C CA . SER A 1 355 ? -23.785 24.905 58.421 1.00 47.78 355 SER A CA 1
ATOM 2664 C C . SER A 1 355 ? -23.687 24.955 59.942 1.00 47.78 355 SER A C 1
ATOM 2666 O O . SER A 1 355 ? -24.500 24.336 60.627 1.00 47.78 355 SER A O 1
ATOM 2668 N N . ASP A 1 356 ? -22.721 25.708 60.466 1.00 48.69 356 ASP A N 1
ATOM 2669 C CA . ASP A 1 356 ? -22.771 26.150 61.859 1.00 48.69 356 ASP A CA 1
ATOM 2670 C C . ASP A 1 356 ? -23.592 27.443 61.976 1.00 48.69 356 ASP A C 1
ATOM 2672 O O . ASP A 1 356 ? -23.470 28.377 61.178 1.00 48.69 356 ASP A O 1
ATOM 2676 N N . SER A 1 357 ? -24.495 27.405 62.959 1.00 42.78 357 SER A N 1
ATOM 2677 C CA . SER A 1 357 ? -25.540 28.383 63.294 1.00 42.78 357 SER A CA 1
ATOM 2678 C C . SER A 1 357 ? -25.052 29.547 64.151 1.00 42.78 357 SER A C 1
ATOM 2680 O O . SER A 1 357 ? -24.050 29.374 64.880 1.00 42.78 357 SER A O 1
#

Radius of gyration: 32.28 Å; Cα contacts (8 Å, |Δi|>4): 533; chains: 1; bounding box: 58×105×106 Å

pLDDT: mean 80.69, std 21.03, range [25.53, 98.06]

InterPro domains:
  IPR046762 Putative adhesive domain (group 17) [PF20609] (56-341)

Secondary structure (DSSP, 8-state):
------HHHHHHHHHHHHHHHHHHHTTS----------------S---------SSGGGTB-EEEEEEE-S-SSPPPPTTSEEEEEEEEEEEEPTT--TTS-EEEEEEPPGGGTTTEEEEEEEEEEEEPPPPGGG-HHHHHHHHHHHHHHHHHHHHHGGGTT-TTTHHHHHHHHHHHHHHHHHHHHHHHHTT---EEEEEEE-EE-TTS-EEEEE-HHHHHHHHHHHHHHHHHHHHHHHHHHHHHHHHHHHHHTTTTHHHHHHHIIIIIHHHHHHHHHHHTT-HHHHHHHHTSS-EEEEEEEEEEEEE--SSSEEEEEEEEEESS---HHHHHHHSEEEEEE---GGGS--------

Nearest PDB structures (foldseek):
  8wdf-assembly1_A  TM=2.409E-01  e=5.712E-01  Pseudomonas aeruginosa PAO1
  8vdp-assembly1_A  TM=5.138E-01  e=8.942E+00  Mus musculus

Solvent-accessible surface area (backbone atoms only — not comparable to full-atom values): 19998 Å² total; per-residue (Å²): 136,85,84,81,77,62,63,69,64,59,52,53,58,51,52,55,52,50,53,54,53,54,62,63,59,72,78,75,72,89,78,90,84,82,92,81,85,82,92,75,92,76,93,66,90,88,67,72,88,72,78,78,75,68,90,48,44,81,75,34,45,43,46,43,84,54,41,39,42,53,95,53,47,66,37,66,71,42,97,88,52,30,32,60,46,47,41,33,41,33,27,33,42,40,80,84,52,34,49,78,48,58,43,29,41,39,35,46,41,41,82,70,43,44,85,37,67,43,80,39,32,33,40,39,38,36,36,39,40,53,52,53,53,82,69,29,56,68,57,38,52,49,54,53,52,46,53,52,50,46,52,51,48,45,64,66,40,59,83,46,34,78,38,92,91,50,10,71,62,37,45,52,51,49,51,49,45,51,54,43,55,50,31,49,53,50,31,57,55,41,42,45,60,66,49,67,53,71,51,78,45,71,41,44,66,42,98,83,30,47,32,36,35,40,77,52,39,68,62,53,42,50,49,50,42,50,53,51,22,62,46,43,41,63,36,45,54,47,47,53,50,47,52,50,52,51,60,71,44,31,81,81,43,33,91,82,42,32,86,63,49,49,56,47,44,66,72,47,50,49,54,51,46,54,50,52,45,22,29,61,72,67,34,61,70,61,32,54,43,58,44,55,28,70,27,58,30,54,34,39,37,34,37,38,36,35,29,49,72,55,89,52,57,62,50,67,34,28,44,48,44,30,51,47,88,78,82,57,65,70,40,39,70,75,66,34,32,59,37,68,38,34,61,57,81,82,81,75,80,81,71,78,86,78,80,81,132